Protein AF-0000000085012984 (afdb_homodimer)

Sequence (302 aa):
MSLLGQPAPDFTLPSTLGEPVTLSSYRGQQHVVLVFYPLDFSPVCSMQLPEYSGRQDDFAEAGAVVLGVNRDSVYTHKAWAAEYGIEVPLLADMNLNVARQYGVAIDERGISGRAVFLIDKGGVVRFEYVEAQTGDYTVRPELVLAKLAELMSLLGQPAPDFTLPSTLGEPVTLSSYRGQQHVVLVFYPLDFSPVCSMQLPEYSGRQDDFAEAGAVVLGVNRDSVYTHKAWAAEYGIEVPLLADMNLNVARQYGVAIDER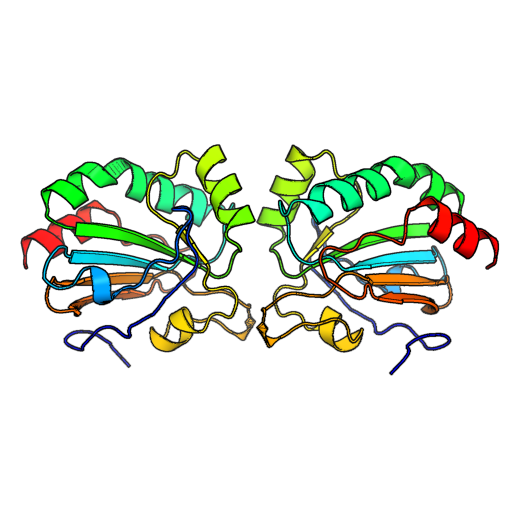GISGRAVFLIDKGGVVRFEYVEAQTGDYTVRPELVLAKLAEL

InterPro domains:
  IPR000866 Alkyl hydroperoxide reductase subunit C/ Thiol specific antioxidant [PF00578] (5-127)
  IPR013766 Thioredoxin domain [PS51352] (2-151)
  IPR024706 Peroxiredoxin, AhpC-type [PIRSF000239] (2-131)
  IPR036249 Thioredoxin-like superfamily [SSF52833] (2-150)
  IPR050924 Thiol-specific peroxidase BCP/PrxQ [PTHR42801] (4-133)

Solvent-accessible surface area (backbone atoms only — not comparable to full-atom values): 16053 Å² total; per-residue (Å²): 131,84,55,67,76,29,72,53,84,75,55,74,30,49,26,61,75,77,49,67,48,48,58,68,75,34,46,79,71,28,24,39,36,41,33,36,35,48,48,68,69,32,73,60,48,61,51,50,50,32,54,47,30,73,40,44,65,62,35,44,74,72,40,28,46,60,38,38,36,29,35,52,50,46,47,44,46,44,54,44,24,67,75,60,64,38,73,51,46,38,29,28,33,49,74,39,59,63,36,48,74,72,68,36,46,36,71,93,73,51,32,30,36,20,30,43,35,34,26,40,34,85,39,30,20,76,40,73,48,68,46,94,39,70,77,52,84,80,85,46,64,68,59,53,53,53,55,59,72,70,108,130,84,54,66,76,30,74,55,84,75,52,74,30,48,27,59,74,77,49,65,47,46,59,67,76,33,47,79,71,28,25,38,37,42,34,36,36,47,49,68,71,34,70,60,50,60,52,50,50,32,53,46,30,73,40,45,64,62,37,45,74,72,42,27,47,60,36,38,37,29,36,51,50,47,47,44,46,44,53,44,23,66,75,60,63,37,73,50,46,38,30,27,33,50,75,38,60,63,36,48,74,70,68,37,46,36,71,94,72,51,31,31,35,22,30,43,34,35,26,40,34,86,38,31,19,77,40,73,47,68,45,93,39,71,78,51,84,80,86,46,63,68,57,53,52,52,54,56,72,70,108

Nearest PDB structures (foldseek):
  5c04-assembly1_B  TM=9.466E-01  e=2.560E-15  Mycobacterium tuberculosis
  4xih-assembly1_B-2  TM=8.924E-01  e=3.723E-15  Mycobacterium tuberculosis CCDC5079
  3hjp-assembly2_D  TM=9.006E-01  e=4.490E-15  Saccharolobus solfataricus
  3drn-assembly2_B  TM=9.072E-01  e=1.226E-13  Saccharolobus solfataricus
  5epf-assembly1_A  TM=8.883E-01  e=1.017E-13  Mycobacterium tuberculosis H37Rv

Structure (mmCIF, N/CA/C/O backbone):
data_AF-0000000085012984-model_v1
#
loop_
_entity.id
_entity.type
_entity.pdbx_description
1 polymer 'Alkyl hydroperoxide reductase E'
#
loop_
_atom_site.group_PDB
_atom_site.id
_atom_site.type_symbol
_atom_site.label_atom_id
_atom_site.label_alt_id
_atom_site.label_comp_id
_atom_site.label_asym_id
_atom_site.label_entity_id
_atom_site.label_seq_id
_atom_site.pdbx_PDB_ins_code
_atom_site.Cartn_x
_atom_site.Cartn_y
_atom_site.Cartn_z
_atom_site.occupancy
_atom_site.B_iso_or_equiv
_atom_site.auth_seq_id
_atom_site.auth_comp_id
_atom_site.auth_asym_id
_atom_site.auth_atom_id
_atom_site.pdbx_PDB_model_num
ATOM 1 N N . MET A 1 1 ? 4.547 24.234 -8.445 1 81.31 1 MET A N 1
ATOM 2 C CA . MET A 1 1 ? 4.117 25.547 -7.973 1 81.31 1 MET A CA 1
ATOM 3 C C . MET A 1 1 ? 3.818 25.5 -6.477 1 81.31 1 MET A C 1
ATOM 5 O O . MET A 1 1 ? 3.316 24.5 -5.961 1 81.31 1 MET A O 1
ATOM 9 N N . SER A 1 2 ? 4.301 26.531 -5.789 1 95.62 2 SER A N 1
ATOM 10 C CA . SER A 1 2 ? 4.098 26.625 -4.348 1 95.62 2 SER A CA 1
ATOM 11 C C . SER A 1 2 ? 2.631 26.859 -4.004 1 95.62 2 SER A C 1
ATOM 13 O O . SER A 1 2 ? 1.933 27.578 -4.711 1 95.62 2 SER A O 1
ATOM 15 N N . LEU A 1 3 ? 2.168 26.25 -2.934 1 98.31 3 LEU A N 1
ATOM 16 C CA . LEU A 1 3 ? 0.802 26.406 -2.451 1 98.31 3 LEU A CA 1
ATOM 17 C C . LEU A 1 3 ? 0.74 27.469 -1.349 1 98.31 3 LEU A C 1
ATOM 19 O O . LEU A 1 3 ? -0.343 27.797 -0.857 1 98.31 3 LEU A O 1
ATOM 23 N N . LEU A 1 4 ? 1.854 27.984 -1.019 1 98.38 4 LEU A N 1
ATOM 24 C CA . LEU A 1 4 ? 1.891 28.969 0.063 1 98.38 4 LEU A CA 1
ATOM 25 C C . LEU A 1 4 ? 0.981 30.156 -0.244 1 98.38 4 LEU A C 1
ATOM 27 O O . LEU A 1 4 ? 1.048 30.719 -1.334 1 98.38 4 LEU A O 1
ATOM 31 N N . GLY A 1 5 ? 0.115 30.422 0.676 1 98.5 5 GLY A N 1
ATOM 32 C CA . GLY A 1 5 ? -0.784 31.562 0.534 1 98.5 5 GLY A CA 1
ATOM 33 C C . GLY A 1 5 ? -2.004 31.25 -0.314 1 98.5 5 GLY A C 1
ATOM 34 O O . GLY A 1 5 ? -2.877 32.094 -0.486 1 98.5 5 GLY A O 1
ATOM 35 N N . GLN A 1 6 ? -2.146 30.094 -0.769 1 98.69 6 GLN A N 1
ATOM 36 C CA . GLN A 1 6 ? -3.244 29.656 -1.626 1 98.69 6 GLN A CA 1
ATOM 37 C C . GLN A 1 6 ? -4.211 28.766 -0.868 1 98.69 6 GLN A C 1
ATOM 39 O O . GLN A 1 6 ? -3.85 28.172 0.153 1 98.69 6 GLN A O 1
ATOM 44 N N . PRO A 1 7 ? -5.5 28.766 -1.318 1 98.75 7 PRO A N 1
ATOM 45 C CA . PRO A 1 7 ? -6.383 27.734 -0.766 1 98.75 7 PRO A CA 1
ATOM 46 C C . PRO A 1 7 ? -5.836 26.328 -0.971 1 98.75 7 PRO A C 1
ATOM 48 O O . PRO A 1 7 ? -5.363 26 -2.061 1 98.75 7 PRO A O 1
ATOM 51 N N . ALA A 1 8 ? -5.828 25.562 0.079 1 98.88 8 ALA A N 1
ATOM 52 C CA . ALA A 1 8 ? -5.402 24.172 -0.032 1 98.88 8 ALA A CA 1
ATOM 53 C C . ALA A 1 8 ? -6.352 23.375 -0.924 1 98.88 8 ALA A C 1
ATOM 55 O O . ALA A 1 8 ? -7.574 23.484 -0.788 1 98.88 8 ALA A O 1
ATOM 56 N N . PRO A 1 9 ? -5.879 22.609 -1.846 1 98.88 9 PRO A N 1
ATOM 57 C CA . PRO A 1 9 ? -6.766 21.719 -2.59 1 98.88 9 PRO A CA 1
ATOM 58 C C . PRO A 1 9 ? -7.578 20.797 -1.679 1 98.88 9 PRO A C 1
ATOM 60 O O . PRO A 1 9 ? -7.016 20.141 -0.799 1 98.88 9 PRO A O 1
ATOM 63 N N . ASP A 1 10 ? -8.867 20.766 -1.895 1 98.94 10 ASP A N 1
ATOM 64 C CA . ASP A 1 10 ? -9.75 19.938 -1.062 1 98.94 10 ASP A CA 1
ATOM 65 C C . ASP A 1 10 ? -9.719 18.484 -1.502 1 98.94 10 ASP A C 1
ATOM 67 O O . ASP A 1 10 ? -9.328 18.172 -2.633 1 98.94 10 ASP A O 1
ATOM 71 N N . PHE A 1 11 ? -10.078 17.594 -0.551 1 98.94 11 PHE A N 1
ATOM 72 C CA . PHE A 1 11 ? -10.172 16.172 -0.85 1 98.94 11 PHE A CA 1
ATOM 73 C C . PHE A 1 11 ? -11.078 15.461 0.152 1 98.94 11 PHE A C 1
ATOM 75 O O . PHE A 1 11 ? -11.398 16.016 1.202 1 98.94 11 PHE A O 1
ATOM 82 N N . THR A 1 12 ? -11.57 14.297 -0.181 1 98.94 12 THR A N 1
ATOM 83 C CA . THR A 1 12 ? -12.195 13.305 0.688 1 98.94 12 THR A CA 1
ATOM 84 C C . THR A 1 12 ? -11.508 11.945 0.537 1 98.94 12 THR A C 1
ATOM 86 O O . THR A 1 12 ? -11.406 11.414 -0.572 1 98.94 12 THR A O 1
ATOM 89 N N . LEU A 1 13 ? -10.961 11.43 1.682 1 98.88 13 LEU A N 1
ATOM 90 C CA . LEU A 1 13 ? -10.219 10.172 1.643 1 98.88 13 LEU A CA 1
ATOM 91 C C . LEU A 1 13 ? -10.695 9.227 2.738 1 98.88 13 LEU A C 1
ATOM 93 O O . LEU A 1 13 ? -11.039 9.664 3.84 1 98.88 13 LEU A O 1
ATOM 97 N N . PRO A 1 14 ? -10.727 7.902 2.428 1 98.75 14 PRO A N 1
ATOM 98 C CA . PRO A 1 14 ? -10.875 6.953 3.535 1 98.75 14 PRO A CA 1
ATOM 99 C C . PRO A 1 14 ? -9.812 7.141 4.613 1 98.75 14 PRO A C 1
ATOM 101 O O . PRO A 1 14 ? -8.695 7.582 4.32 1 98.75 14 PRO A O 1
ATOM 104 N N . SER A 1 15 ? -10.188 6.805 5.848 1 98.81 15 SER A N 1
ATOM 105 C CA . SER A 1 15 ? -9.25 7.055 6.941 1 98.81 15 SER A CA 1
ATOM 106 C C . SER A 1 15 ? -9.359 5.977 8.016 1 98.81 15 SER A C 1
ATOM 108 O O . SER A 1 15 ? -10.281 5.152 7.984 1 98.81 15 SER A O 1
ATOM 110 N N . THR A 1 16 ? -8.414 6.008 8.914 1 98.75 16 THR A N 1
ATOM 111 C CA . THR A 1 16 ? -8.383 5.078 10.039 1 98.75 16 THR A CA 1
ATOM 112 C C . THR A 1 16 ? -9.469 5.422 11.055 1 98.75 16 THR A C 1
ATOM 114 O O . THR A 1 16 ? -9.672 4.688 12.023 1 98.75 16 THR A O 1
ATOM 117 N N . LEU A 1 17 ? -10.227 6.465 10.789 1 97.94 17 LEU A N 1
ATOM 118 C CA . LEU A 1 17 ? -11.312 6.848 11.695 1 97.94 17 LEU A CA 1
ATOM 119 C C . LEU A 1 17 ? -12.578 6.059 11.383 1 97.94 17 LEU A C 1
ATOM 121 O O . LEU A 1 17 ? -13.555 6.129 12.133 1 97.94 17 LEU A O 1
ATOM 125 N N . GLY A 1 18 ? -12.578 5.332 10.344 1 97.56 18 GLY A N 1
ATOM 126 C CA . GLY A 1 18 ? -13.758 4.578 9.961 1 97.56 18 GLY A CA 1
ATOM 127 C C . GLY A 1 18 ? -14.609 5.293 8.93 1 97.56 18 GLY A C 1
ATOM 128 O O . GLY A 1 18 ? -15.25 4.648 8.094 1 97.56 18 GLY A O 1
ATOM 129 N N . GLU A 1 19 ? -14.641 6.578 8.984 1 97.75 19 GLU A N 1
ATOM 130 C CA . GLU A 1 19 ? -15.312 7.414 7.992 1 97.75 19 GLU A CA 1
ATOM 131 C C . GLU A 1 19 ? -14.305 8.203 7.16 1 97.75 19 GLU A C 1
ATOM 133 O O . GLU A 1 19 ? -13.195 8.477 7.617 1 97.75 19 GLU A O 1
ATOM 138 N N . PRO A 1 20 ? -14.75 8.516 5.945 1 98.69 20 PRO A N 1
ATOM 139 C CA . PRO A 1 20 ? -13.859 9.367 5.152 1 98.69 20 PRO A CA 1
ATOM 140 C C . PRO A 1 20 ? -13.641 10.742 5.789 1 98.69 20 PRO A C 1
ATOM 142 O O . PRO A 1 20 ? -14.508 11.234 6.508 1 98.69 20 PRO A O 1
ATOM 145 N N . VAL A 1 21 ? -12.508 11.289 5.605 1 98.88 21 VAL A N 1
ATOM 146 C CA . VAL A 1 21 ? -12.156 12.625 6.07 1 98.88 21 VAL A CA 1
ATOM 147 C C . VAL A 1 21 ? -12.18 13.602 4.895 1 98.88 21 VAL A C 1
ATOM 149 O O . VAL A 1 21 ? -11.609 13.32 3.838 1 98.88 21 VAL A O 1
ATOM 152 N N . THR A 1 22 ? -12.891 14.625 5.023 1 98.94 22 THR A N 1
ATOM 153 C CA . THR A 1 22 ? -12.906 15.742 4.082 1 98.94 22 THR A CA 1
ATOM 154 C C . THR A 1 22 ? -12.125 16.922 4.641 1 98.94 22 THR A C 1
ATOM 156 O O . THR A 1 22 ? -12.422 17.406 5.738 1 98.94 22 THR A O 1
ATOM 159 N N . LEU A 1 23 ? -11.156 17.438 3.893 1 98.94 23 LEU A N 1
ATOM 160 C CA . LEU A 1 23 ? -10.297 18.516 4.383 1 98.94 23 LEU A CA 1
ATOM 161 C C . LEU A 1 23 ? -11.117 19.734 4.766 1 98.94 23 LEU A C 1
ATOM 163 O O . LEU A 1 23 ? -10.922 20.312 5.836 1 98.94 23 LEU A O 1
ATOM 167 N N . SER A 1 24 ? -12.039 20.141 3.969 1 98.75 24 SER A N 1
ATOM 168 C CA . SER A 1 24 ? -12.773 21.391 4.148 1 98.75 24 SER A CA 1
ATOM 169 C C . SER A 1 24 ? -13.68 21.312 5.375 1 98.75 24 SER A C 1
ATOM 171 O O . SER A 1 24 ? -14.195 22.344 5.828 1 98.75 24 SER A O 1
ATOM 173 N N . SER A 1 25 ? -13.922 20.141 5.883 1 98.69 25 SER A N 1
ATOM 174 C CA . SER A 1 25 ? -14.742 20 7.078 1 98.69 25 SER A CA 1
ATOM 175 C C . SER A 1 25 ? -14.07 20.641 8.289 1 98.69 25 SER A C 1
ATOM 177 O O . SER A 1 25 ? -14.719 20.875 9.312 1 98.69 25 SER A O 1
ATOM 179 N N . TYR A 1 26 ? -12.781 20.922 8.219 1 98.81 26 TYR A N 1
ATOM 180 C CA . TYR A 1 26 ? -12.047 21.5 9.336 1 98.81 26 TYR A CA 1
ATOM 181 C C . TYR A 1 26 ? -12.086 23.031 9.281 1 98.81 26 TYR A C 1
ATOM 183 O O . TYR A 1 26 ? -11.688 23.703 10.234 1 98.81 26 TYR A O 1
ATOM 191 N N . ARG A 1 27 ? -12.5 23.641 8.211 1 98.56 27 ARG A N 1
ATOM 192 C CA . ARG A 1 27 ? -12.547 25.094 8.078 1 98.56 27 ARG A CA 1
ATOM 193 C C . ARG A 1 27 ? -13.359 25.719 9.203 1 98.56 27 ARG A C 1
ATOM 195 O O . ARG A 1 27 ? -14.414 25.188 9.578 1 98.56 27 ARG A O 1
ATOM 202 N N . GLY A 1 28 ? -12.828 26.766 9.664 1 98.44 28 GLY A N 1
ATOM 203 C CA . GLY A 1 28 ? -13.5 27.469 10.742 1 98.44 28 GLY A CA 1
ATOM 204 C C . GLY A 1 28 ? -13.375 26.781 12.086 1 98.44 28 GLY A C 1
ATOM 205 O O . GLY A 1 28 ? -13.773 27.328 13.117 1 98.44 28 GLY A O 1
ATOM 206 N N . GLN A 1 29 ? -12.836 25.594 12.195 1 98.31 29 GLN A N 1
ATOM 207 C CA . GLN A 1 29 ? -12.797 24.797 13.422 1 98.31 29 GLN A CA 1
ATOM 208 C C . GLN A 1 29 ? -11.359 24.562 13.875 1 98.31 29 GLN A C 1
ATOM 210 O O . GLN A 1 29 ? -11 24.906 15.008 1 98.31 29 GLN A O 1
ATOM 215 N N . GLN A 1 30 ? -10.5 24.078 12.977 1 98.75 30 GLN A N 1
ATOM 216 C CA . GLN A 1 30 ? -9.141 23.703 13.336 1 98.75 30 GLN A CA 1
ATOM 217 C C . GLN A 1 30 ? -8.164 24 12.195 1 98.75 30 GLN A C 1
ATOM 219 O O . GLN A 1 30 ? -8.555 23.969 11.023 1 98.75 30 GLN A O 1
ATOM 224 N N . HIS A 1 31 ? -6.934 24.328 12.57 1 98.94 31 HIS A N 1
ATOM 225 C CA . HIS A 1 31 ? -5.832 24.203 11.617 1 98.94 31 HIS A CA 1
ATOM 226 C C . HIS A 1 31 ? -5.555 22.75 11.281 1 98.94 31 HIS A C 1
ATOM 228 O O . HIS A 1 31 ? -5.926 21.844 12.039 1 98.94 31 HIS A O 1
ATOM 234 N N . VAL A 1 32 ? -5 22.531 10.078 1 98.94 32 VAL A N 1
ATOM 235 C CA . VAL A 1 32 ? -4.652 21.172 9.68 1 98.94 32 VAL A CA 1
ATOM 236 C C . VAL A 1 32 ? -3.158 21.078 9.383 1 98.94 32 VAL A C 1
ATOM 238 O O . VAL A 1 32 ? -2.625 21.891 8.617 1 98.94 32 VAL A O 1
ATOM 241 N N . VAL A 1 33 ? -2.496 20.203 10.062 1 98.94 33 VAL A N 1
ATOM 242 C CA . VAL A 1 33 ? -1.154 19.781 9.688 1 98.94 33 VAL A CA 1
ATOM 243 C C . VAL A 1 33 ? -1.241 18.531 8.812 1 98.94 33 VAL A C 1
ATOM 245 O O . VAL A 1 33 ? -1.558 17.438 9.305 1 98.94 33 VAL A O 1
ATOM 248 N N . LEU A 1 34 ? -0.999 18.688 7.562 1 98.94 34 LEU A N 1
ATOM 249 C CA . LEU A 1 34 ? -1.08 17.609 6.582 1 98.94 34 LEU A CA 1
ATOM 250 C C . LEU A 1 34 ? 0.302 17.047 6.285 1 98.94 34 LEU A C 1
ATOM 252 O O . LEU A 1 34 ? 1.164 17.75 5.746 1 98.94 34 LEU A O 1
ATOM 256 N N . VAL A 1 35 ? 0.484 15.828 6.641 1 98.94 35 VAL A N 1
ATOM 257 C CA . VAL A 1 35 ? 1.792 15.188 6.539 1 98.94 35 VAL A CA 1
ATOM 258 C C . VAL A 1 35 ? 1.757 14.109 5.457 1 98.94 35 VAL A C 1
ATOM 260 O O . VAL A 1 35 ? 1.149 13.055 5.648 1 98.94 35 VAL A O 1
ATOM 263 N N . PHE A 1 36 ? 2.357 14.398 4.324 1 98.94 36 PHE A N 1
ATOM 264 C CA . PHE A 1 36 ? 2.588 13.375 3.311 1 98.94 36 PHE A CA 1
ATOM 265 C C . PHE A 1 36 ? 3.836 12.562 3.637 1 98.94 36 PHE A C 1
ATOM 267 O O . PHE A 1 36 ? 4.863 13.117 4.027 1 98.94 36 PHE A O 1
ATOM 274 N N . TYR A 1 37 ? 3.754 11.234 3.531 1 98.94 37 TYR A N 1
ATOM 275 C CA . TYR A 1 37 ? 4.875 10.32 3.736 1 98.94 37 TYR A CA 1
ATOM 276 C C . TYR A 1 37 ? 4.797 9.133 2.783 1 98.94 37 TYR A C 1
ATOM 278 O O . TYR A 1 37 ? 3.727 8.836 2.246 1 98.94 37 TYR A O 1
ATOM 286 N N . PRO A 1 38 ? 5.895 8.5 2.521 1 98.81 38 PRO A N 1
ATOM 287 C CA . PRO A 1 38 ? 5.926 7.602 1.364 1 98.81 38 PRO A CA 1
ATOM 288 C C . PRO A 1 38 ? 5.121 6.32 1.587 1 98.81 38 PRO A C 1
ATOM 290 O O . PRO A 1 38 ? 4.281 5.961 0.755 1 98.81 38 PRO A O 1
ATOM 293 N N . LEU A 1 39 ? 5.445 5.609 2.756 1 98.88 39 LEU A N 1
ATOM 294 C CA . LEU A 1 39 ? 4.898 4.262 2.887 1 98.88 39 LEU A CA 1
ATOM 295 C C . LEU A 1 39 ? 4.723 3.887 4.355 1 98.88 39 LEU A C 1
ATOM 297 O O . LEU A 1 39 ? 5.562 4.223 5.191 1 98.88 39 LEU A O 1
ATOM 301 N N . ASP A 1 40 ? 3.646 3.09 4.586 1 98.88 40 ASP A N 1
ATOM 302 C CA . ASP A 1 40 ? 3.547 2.424 5.883 1 98.88 40 ASP A CA 1
ATOM 303 C C . ASP A 1 40 ? 4.684 1.424 6.074 1 98.88 40 ASP A C 1
ATOM 305 O O . ASP A 1 40 ? 5.164 0.826 5.109 1 98.88 40 ASP A O 1
ATOM 309 N N . PHE A 1 41 ? 5.203 1.305 7.418 1 98.81 41 PHE A N 1
ATOM 310 C CA . PHE A 1 41 ? 6.16 0.303 7.875 1 98.81 41 PHE A CA 1
ATOM 311 C C . PHE A 1 41 ? 7.566 0.632 7.391 1 98.81 41 PHE A C 1
ATOM 313 O O . PHE A 1 41 ? 8.531 -0.018 7.789 1 98.81 41 PHE A O 1
ATOM 320 N N . SER A 1 42 ? 7.766 1.647 6.449 1 98.31 42 SER A N 1
ATOM 321 C CA . SER A 1 42 ? 9.117 2.018 6.047 1 98.31 42 SER A CA 1
ATOM 322 C C . SER A 1 42 ? 9.883 2.656 7.203 1 98.31 42 SER A C 1
ATOM 324 O O . SER A 1 42 ? 9.281 3.258 8.094 1 98.31 42 SER A O 1
ATOM 326 N N . PRO A 1 43 ? 11.148 2.586 7.215 1 97.69 43 PRO A N 1
ATOM 327 C CA . PRO A 1 43 ? 11.93 2.945 8.398 1 97.69 43 PRO A CA 1
ATOM 328 C C . PRO A 1 43 ? 11.727 4.398 8.82 1 97.69 43 PRO A C 1
ATOM 330 O O . PRO A 1 43 ? 11.359 4.664 9.969 1 97.69 43 PRO A O 1
ATOM 333 N N . VAL A 1 44 ? 11.883 5.398 7.977 1 98.44 44 VAL A N 1
ATOM 334 C CA . VAL A 1 44 ? 11.805 6.809 8.336 1 98.44 44 VAL A CA 1
ATOM 335 C C . VAL A 1 44 ? 10.367 7.168 8.703 1 98.44 44 VAL A C 1
ATOM 337 O O . VAL A 1 44 ? 10.133 7.934 9.648 1 98.44 44 VAL A O 1
ATOM 340 N N . CYS A 1 45 ? 9.422 6.574 8 1 98.81 45 CYS A N 1
ATOM 341 C CA . CYS A 1 45 ? 8.016 6.824 8.305 1 98.81 45 CYS A CA 1
ATOM 342 C C . CYS A 1 45 ? 7.66 6.312 9.695 1 98.81 45 CYS A C 1
ATOM 344 O O . CYS A 1 45 ? 6.832 6.906 10.391 1 98.81 45 CYS A O 1
ATOM 346 N N . SER A 1 46 ? 8.289 5.242 10.07 1 98.5 46 SER A N 1
ATOM 347 C CA . SER A 1 46 ? 8.016 4.605 11.359 1 98.5 46 SER A CA 1
ATOM 348 C C . SER A 1 46 ? 8.695 5.352 12.5 1 98.5 46 SER A C 1
ATOM 350 O O . SER A 1 46 ? 8.43 5.074 13.672 1 98.5 46 SER A O 1
ATOM 352 N N . MET A 1 47 ? 9.523 6.273 12.203 1 98.19 47 MET A N 1
ATOM 353 C CA . MET A 1 47 ? 10.039 7.234 13.172 1 98.19 47 MET A CA 1
ATOM 354 C C . MET A 1 47 ? 9.188 8.5 13.195 1 98.19 47 MET A C 1
ATOM 356 O O . MET A 1 47 ? 8.773 8.953 14.258 1 98.19 47 MET A O 1
ATOM 360 N N . GLN A 1 48 ? 8.852 9.023 12.102 1 98.62 48 GLN A N 1
ATOM 361 C CA . GLN A 1 48 ? 8.211 10.32 11.922 1 98.62 48 GLN A CA 1
ATOM 362 C C . GLN A 1 48 ? 6.793 10.32 12.5 1 98.62 48 GLN A C 1
ATOM 364 O O . GLN A 1 48 ? 6.457 11.164 13.336 1 98.62 48 GLN A O 1
ATOM 369 N N . LEU A 1 49 ? 5.926 9.398 12.078 1 98.81 49 LEU A N 1
ATOM 370 C CA . LEU A 1 49 ? 4.504 9.523 12.383 1 98.81 49 LEU A CA 1
ATOM 371 C C . LEU A 1 49 ? 4.234 9.242 13.852 1 98.81 49 LEU A C 1
ATOM 373 O O . LEU A 1 49 ? 3.391 9.898 14.469 1 98.81 49 LEU A O 1
ATOM 377 N N . PRO A 1 50 ? 4.996 8.273 14.453 1 98.81 50 PRO A N 1
ATOM 378 C CA . PRO A 1 50 ? 4.855 8.148 15.906 1 98.81 50 PRO A CA 1
ATOM 379 C C . PRO A 1 50 ? 5.254 9.43 16.641 1 98.81 50 PRO A C 1
ATOM 381 O O . PRO A 1 50 ? 4.641 9.773 17.656 1 98.81 50 PRO A O 1
ATOM 384 N N . GLU A 1 51 ? 6.242 10.07 16.172 1 98.75 51 GLU A N 1
ATOM 385 C CA . GLU A 1 51 ? 6.645 11.312 16.812 1 98.75 51 GLU A CA 1
ATOM 386 C C . GLU A 1 51 ? 5.547 12.367 16.703 1 98.75 51 GLU A C 1
ATOM 388 O O . GLU A 1 51 ? 5.211 13.023 17.688 1 98.75 51 GLU A O 1
ATOM 393 N N . TYR A 1 52 ? 4.992 12.562 15.508 1 98.88 52 TYR A N 1
ATOM 394 C CA . TYR A 1 52 ? 3.865 13.477 15.328 1 98.88 52 TYR A CA 1
ATOM 395 C C . TYR A 1 52 ? 2.686 13.055 16.203 1 98.88 52 TYR A C 1
ATOM 397 O O . TYR A 1 52 ? 2.051 13.898 16.844 1 98.88 52 TYR A O 1
ATOM 405 N N . SER A 1 53 ? 2.369 11.82 16.234 1 98.81 53 SER A N 1
ATOM 406 C CA . SER A 1 53 ? 1.282 11.273 17.031 1 98.81 53 SER A CA 1
ATOM 407 C C . SER A 1 53 ? 1.5 11.547 18.516 1 98.81 53 SER A C 1
ATOM 409 O O . SER A 1 53 ? 0.556 11.875 19.234 1 98.81 53 SER A O 1
ATOM 411 N N . GLY A 1 54 ? 2.717 11.375 18.906 1 98.56 54 GLY A N 1
ATOM 412 C CA . GLY A 1 54 ? 3.057 11.594 20.312 1 98.56 54 GLY A CA 1
ATOM 413 C C . GLY A 1 54 ? 2.844 13.031 20.75 1 98.56 54 GLY A C 1
ATOM 414 O O . GLY A 1 54 ? 2.799 13.32 21.953 1 98.56 54 GLY A O 1
ATOM 415 N N . ARG A 1 55 ? 2.732 13.945 19.812 1 98.5 55 ARG A N 1
ATOM 416 C CA . ARG A 1 55 ? 2.543 15.359 20.109 1 98.5 55 ARG A CA 1
ATOM 417 C C . ARG A 1 55 ? 1.133 15.812 19.75 1 98.5 55 ARG A C 1
ATOM 419 O O . ARG A 1 55 ? 0.858 17.016 19.656 1 98.5 55 ARG A O 1
ATOM 426 N N . GLN A 1 56 ? 0.252 14.875 19.5 1 98 56 GLN A N 1
ATOM 427 C CA . GLN A 1 56 ? -1.081 15.211 19.016 1 98 56 GLN A CA 1
ATOM 428 C C . GLN A 1 56 ? -1.808 16.125 19.984 1 98 56 GLN A C 1
ATOM 430 O O . GLN A 1 56 ? -2.582 17 19.578 1 98 56 GLN A O 1
ATOM 435 N N . ASP A 1 57 ? -1.558 15.992 21.328 1 98.38 57 ASP A N 1
ATOM 436 C CA . ASP A 1 57 ? -2.182 16.859 22.328 1 98.38 57 ASP A CA 1
ATOM 437 C C . ASP A 1 57 ? -1.673 18.297 22.203 1 98.38 57 ASP A C 1
ATOM 439 O O . ASP A 1 57 ? -2.443 19.25 22.359 1 98.38 57 ASP A O 1
ATOM 443 N N . ASP A 1 58 ? -0.391 18.453 21.984 1 98.81 58 ASP A N 1
ATOM 444 C CA . ASP A 1 58 ? 0.171 19.781 21.75 1 98.81 58 ASP A CA 1
ATOM 445 C C . ASP A 1 58 ? -0.468 20.453 20.531 1 98.81 58 ASP A C 1
ATOM 447 O O . ASP A 1 58 ? -0.785 21.641 20.562 1 98.81 58 ASP A O 1
ATOM 451 N N . PHE A 1 59 ? -0.697 19.734 19.484 1 98.88 59 PHE A N 1
ATOM 452 C CA . PHE A 1 59 ? -1.332 20.25 18.281 1 98.88 59 PHE A CA 1
ATOM 453 C C . PHE A 1 59 ? -2.783 20.625 18.562 1 98.88 59 PHE A C 1
ATOM 455 O O . PHE A 1 59 ? -3.248 21.688 18.125 1 98.88 59 PHE A O 1
ATOM 462 N N . ALA A 1 60 ? -3.434 19.766 19.281 1 98.62 60 ALA A N 1
ATOM 463 C CA . ALA A 1 60 ? -4.828 20.031 19.625 1 98.62 60 ALA A CA 1
ATOM 464 C C . ALA A 1 60 ? -4.953 21.312 20.453 1 98.62 60 ALA A C 1
ATOM 466 O O . ALA A 1 60 ? -5.844 22.125 20.219 1 98.62 60 ALA A O 1
ATOM 467 N N . GLU A 1 61 ? -4.055 21.422 21.406 1 98.38 61 GLU A N 1
ATOM 468 C CA . GLU A 1 61 ? -4.043 22.609 22.25 1 98.38 61 GLU A CA 1
ATOM 469 C C . GLU A 1 61 ? -3.789 23.875 21.438 1 98.38 61 GLU A C 1
ATOM 471 O O . GLU A 1 61 ? -4.32 24.938 21.75 1 98.38 61 GLU A O 1
ATOM 476 N N . ALA A 1 62 ? -3.055 23.703 20.375 1 98.5 62 ALA A N 1
ATOM 477 C CA . ALA A 1 62 ? -2.738 24.828 19.5 1 98.5 62 ALA A CA 1
ATOM 478 C C . ALA A 1 62 ? -3.834 25.031 18.453 1 98.5 62 ALA A C 1
ATOM 480 O O . ALA A 1 62 ? -3.701 25.859 17.547 1 98.5 62 ALA A O 1
ATOM 481 N N . GLY A 1 63 ? -4.922 24.219 18.516 1 98.62 63 GLY A N 1
ATOM 482 C CA . GLY A 1 63 ? -6.059 24.375 17.625 1 98.62 63 GLY A CA 1
ATOM 483 C C . GLY A 1 63 ? -5.875 23.672 16.297 1 98.62 63 GLY A C 1
ATOM 484 O O . GLY A 1 63 ? -6.434 24.109 15.281 1 98.62 63 GLY A O 1
ATOM 485 N N . ALA A 1 64 ? -5.035 22.625 16.266 1 98.94 64 ALA A N 1
ATOM 486 C CA . ALA A 1 64 ? -4.723 21.969 15.008 1 98.94 64 ALA A CA 1
ATOM 487 C C . ALA A 1 64 ? -4.938 20.453 15.109 1 98.94 64 ALA A C 1
ATOM 489 O O . ALA A 1 64 ? -4.812 19.875 16.188 1 98.94 64 ALA A O 1
ATOM 490 N N . VAL A 1 65 ? -5.273 19.828 14.023 1 98.88 65 VAL A N 1
ATOM 491 C CA . VAL A 1 65 ? -5.246 18.375 13.875 1 98.88 65 VAL A CA 1
ATOM 492 C C . VAL A 1 65 ? -4.102 17.969 12.953 1 98.88 65 VAL A C 1
ATOM 494 O O . VAL A 1 65 ? -3.717 18.734 12.062 1 98.88 65 VAL A O 1
ATOM 497 N N . VAL A 1 66 ? -3.51 16.828 13.203 1 98.94 66 VAL A N 1
ATOM 498 C CA . VAL A 1 66 ? -2.506 16.234 12.32 1 98.94 66 VAL A CA 1
ATOM 499 C C . VAL A 1 66 ? -3.135 15.109 11.5 1 98.94 66 VAL A C 1
ATOM 501 O O . VAL A 1 66 ? -3.818 14.242 12.055 1 98.94 66 VAL A O 1
ATOM 504 N N . LEU A 1 67 ? -2.982 15.148 10.203 1 98.94 67 LEU A N 1
ATOM 505 C CA . LEU A 1 67 ? -3.42 14.102 9.289 1 98.94 67 LEU A CA 1
ATOM 506 C C . LEU A 1 67 ? -2.242 13.539 8.5 1 98.94 67 LEU A C 1
ATOM 508 O O . LEU A 1 67 ? -1.505 14.289 7.855 1 98.94 67 LEU A O 1
ATOM 512 N N . GLY A 1 68 ? -2.018 12.258 8.594 1 98.94 68 GLY A N 1
ATOM 513 C CA . GLY A 1 68 ? -1.076 11.594 7.711 1 98.94 68 GLY A CA 1
ATOM 514 C C . GLY A 1 68 ? -1.712 11.102 6.426 1 98.94 68 GLY A C 1
ATOM 515 O O . GLY A 1 68 ? -2.842 10.602 6.434 1 98.94 68 GLY A O 1
ATOM 516 N N . VAL A 1 69 ? -1.005 11.227 5.312 1 98.94 69 VAL A N 1
ATOM 517 C CA . VAL A 1 69 ? -1.54 10.82 4.016 1 98.94 69 VAL A CA 1
ATOM 518 C C . VAL A 1 69 ? -0.476 10.047 3.234 1 98.94 69 VAL A C 1
ATOM 520 O O . VAL A 1 69 ? 0.657 10.516 3.092 1 98.94 69 VAL A O 1
ATOM 523 N N . ASN A 1 70 ? -0.786 8.914 2.816 1 98.88 70 ASN A N 1
ATOM 524 C CA . ASN A 1 70 ? -0.027 8.266 1.753 1 98.88 70 ASN A CA 1
ATOM 525 C C . ASN A 1 70 ? -0.903 7.324 0.934 1 98.88 70 ASN A C 1
ATOM 527 O O . ASN A 1 70 ? -2.129 7.344 1.056 1 98.88 70 ASN A O 1
ATOM 531 N N . ARG A 1 71 ? -0.293 6.562 0.091 1 98.62 71 ARG A N 1
ATOM 532 C CA . ARG A 1 71 ? -1.02 5.805 -0.922 1 98.62 71 ARG A CA 1
ATOM 533 C C . ARG A 1 71 ? -1.443 4.441 -0.386 1 98.62 71 ARG A C 1
ATOM 535 O O . ARG A 1 71 ? -2.125 3.682 -1.077 1 98.62 71 ARG A O 1
ATOM 542 N N . ASP A 1 72 ? -1.022 4.031 0.825 1 98.81 72 ASP A N 1
ATOM 543 C CA . ASP A 1 72 ? -1.379 2.711 1.34 1 98.81 72 ASP A CA 1
ATOM 544 C C . ASP A 1 72 ? -2.854 2.656 1.735 1 98.81 72 ASP A C 1
ATOM 546 O O . ASP A 1 72 ? -3.5 3.693 1.889 1 98.81 72 ASP A O 1
ATOM 550 N N . SER A 1 73 ? -3.43 1.442 1.837 1 98.75 73 SER A N 1
ATOM 551 C CA . SER A 1 73 ? -4.848 1.232 2.111 1 98.75 73 SER A CA 1
ATOM 552 C C . SER A 1 73 ? -5.176 1.505 3.576 1 98.75 73 SER A C 1
ATOM 554 O O . SER A 1 73 ? -4.277 1.535 4.422 1 98.75 73 SER A O 1
ATOM 556 N N . VAL A 1 74 ? -6.445 1.653 3.879 1 98.75 74 VAL A N 1
ATOM 557 C CA . VAL A 1 74 ? -6.883 1.821 5.262 1 98.75 74 VAL A CA 1
ATOM 558 C C . VAL A 1 74 ? -6.539 0.571 6.066 1 98.75 74 VAL A C 1
ATOM 560 O O . VAL A 1 74 ? -6.238 0.658 7.262 1 98.75 74 VAL A O 1
ATOM 563 N N . TYR A 1 75 ? -6.535 -0.63 5.426 1 98.81 75 TYR A N 1
ATOM 564 C CA . TYR A 1 75 ? -6.16 -1.863 6.109 1 98.81 75 TYR A CA 1
ATOM 565 C C . TYR A 1 75 ? -4.719 -1.802 6.598 1 98.81 75 TYR A C 1
ATOM 567 O O . TYR A 1 75 ? -4.434 -2.129 7.75 1 98.81 75 TYR A O 1
ATOM 575 N N . THR A 1 76 ? -3.859 -1.385 5.727 1 98.88 76 THR A N 1
ATOM 576 C CA . THR A 1 76 ? -2.451 -1.242 6.078 1 98.88 76 THR A CA 1
ATOM 577 C C . THR A 1 76 ? -2.264 -0.145 7.121 1 98.88 76 THR A C 1
ATOM 579 O O . THR A 1 76 ? -1.52 -0.321 8.086 1 98.88 76 THR A O 1
ATOM 582 N N . HIS A 1 77 ? -2.947 0.961 6.875 1 98.94 77 HIS A N 1
ATOM 583 C CA . HIS A 1 77 ? -2.887 2.059 7.836 1 98.94 77 HIS A CA 1
ATOM 584 C C . HIS A 1 77 ? -3.25 1.582 9.242 1 98.94 77 HIS A C 1
ATOM 586 O O . HIS A 1 77 ? -2.543 1.886 10.203 1 98.94 77 HIS A O 1
ATOM 592 N N . LYS A 1 78 ? -4.316 0.865 9.367 1 98.81 78 LYS A N 1
ATOM 593 C CA . LYS A 1 78 ? -4.789 0.407 10.672 1 98.81 78 LYS A CA 1
ATOM 594 C C . LYS A 1 78 ? -3.791 -0.551 11.312 1 98.81 78 LYS A C 1
ATOM 596 O O . LYS A 1 78 ? -3.496 -0.44 12.508 1 98.81 78 LYS A O 1
ATOM 601 N N . ALA A 1 79 ? -3.287 -1.459 10.539 1 98.81 79 ALA A N 1
ATOM 602 C CA . ALA A 1 79 ? -2.303 -2.408 11.055 1 98.81 79 ALA A CA 1
ATOM 603 C C . ALA A 1 79 ? -1.041 -1.688 11.531 1 98.81 79 ALA A C 1
ATOM 605 O O . ALA A 1 79 ? -0.512 -1.986 12.602 1 98.81 79 ALA A O 1
ATOM 606 N N . TRP A 1 80 ? -0.559 -0.766 10.711 1 98.88 80 TRP A N 1
ATOM 607 C CA . TRP A 1 80 ? 0.639 0.005 11.031 1 98.88 80 TRP A CA 1
ATOM 608 C C . TRP A 1 80 ? 0.426 0.854 12.273 1 98.88 80 TRP A C 1
ATOM 610 O O . TRP A 1 80 ? 1.271 0.869 13.18 1 98.88 80 TRP A O 1
ATOM 620 N N . ALA A 1 81 ? -0.7 1.517 12.312 1 98.81 81 ALA A N 1
ATOM 621 C CA . ALA A 1 81 ? -1.044 2.367 13.453 1 98.81 81 ALA A CA 1
ATOM 622 C C . ALA A 1 81 ? -1.081 1.561 14.75 1 98.81 81 ALA A C 1
ATOM 624 O O . ALA A 1 81 ? -0.575 2.008 15.781 1 98.81 81 ALA A O 1
ATOM 625 N N . ALA A 1 82 ? -1.664 0.424 14.68 1 98.31 82 ALA A N 1
ATOM 626 C CA . ALA A 1 82 ? -1.76 -0.446 15.844 1 98.31 82 ALA A CA 1
ATOM 627 C C . ALA A 1 82 ? -0.376 -0.888 16.312 1 98.31 82 ALA A C 1
ATOM 629 O O . ALA A 1 82 ? -0.091 -0.888 17.516 1 98.31 82 ALA A O 1
ATOM 630 N N . GLU A 1 83 ? 0.453 -1.207 15.414 1 98.12 83 GLU A N 1
ATOM 631 C CA . GLU A 1 83 ? 1.771 -1.743 15.742 1 98.12 83 GLU A CA 1
ATOM 632 C C . GLU A 1 83 ? 2.686 -0.657 16.297 1 98.12 83 GLU A C 1
ATOM 634 O O . GLU A 1 83 ? 3.496 -0.918 17.188 1 98.12 83 GLU A O 1
ATOM 639 N N . TYR A 1 84 ? 2.584 0.565 15.805 1 98.12 84 TYR A N 1
ATOM 640 C CA . TYR A 1 84 ? 3.551 1.607 16.125 1 98.12 84 TYR A CA 1
ATOM 641 C C . TYR A 1 84 ? 2.938 2.654 17.047 1 98.12 84 TYR A C 1
ATOM 643 O O . TYR A 1 84 ? 3.568 3.672 17.344 1 98.12 84 TYR A O 1
ATOM 651 N N . GLY A 1 85 ? 1.738 2.449 17.469 1 97.56 85 GLY A N 1
ATOM 652 C CA . GLY A 1 85 ? 1.085 3.359 18.391 1 97.56 85 GLY A CA 1
ATOM 653 C C . GLY A 1 85 ? 0.775 4.711 17.781 1 97.56 85 GLY A C 1
ATOM 654 O O . GLY A 1 85 ? 1.025 5.75 18.406 1 97.56 85 GLY A O 1
ATOM 655 N N . ILE A 1 86 ? 0.346 4.746 16.547 1 98.75 86 ILE A N 1
ATOM 656 C CA . ILE A 1 86 ? 0.002 5.977 15.844 1 98.75 86 ILE A CA 1
ATOM 657 C C . ILE A 1 86 ? -1.472 6.305 16.062 1 98.75 86 ILE A C 1
ATOM 659 O O . ILE A 1 86 ? -2.354 5.535 15.68 1 98.75 86 ILE A O 1
ATOM 663 N N . GLU A 1 87 ? -1.703 7.48 16.609 1 98.44 87 GLU A N 1
ATOM 664 C CA . GLU A 1 87 ? -3.068 7.828 17 1 98.44 87 GLU A CA 1
ATOM 665 C C . GLU A 1 87 ? -3.658 8.875 16.062 1 98.44 87 GLU A C 1
ATOM 667 O O . GLU A 1 87 ? -4.875 9.062 16.016 1 98.44 87 GLU A O 1
ATOM 672 N N . VAL A 1 88 ? -2.822 9.57 15.312 1 98.75 88 VAL A N 1
ATOM 673 C CA . VAL A 1 88 ? -3.336 10.547 14.359 1 98.75 88 VAL A CA 1
ATOM 674 C C . VAL A 1 88 ? -4.008 9.828 13.188 1 98.75 88 VAL A C 1
ATOM 676 O O . VAL A 1 88 ? -3.594 8.734 12.812 1 98.75 88 VAL A O 1
ATOM 679 N N . PRO A 1 89 ? -5.102 10.414 12.609 1 98.88 89 PRO A N 1
ATOM 680 C CA . PRO A 1 89 ? -5.734 9.781 11.445 1 98.88 89 PRO A CA 1
ATOM 681 C C . PRO A 1 89 ? -4.777 9.625 10.266 1 98.88 89 PRO A C 1
ATOM 683 O O . PRO A 1 89 ? -4.008 10.547 9.969 1 98.88 89 PRO A O 1
ATOM 686 N N . LEU A 1 90 ? -4.801 8.469 9.727 1 98.94 90 LEU A N 1
ATOM 687 C CA . LEU A 1 90 ? -4.098 8.18 8.477 1 98.94 90 LEU A CA 1
ATOM 688 C C . LEU A 1 90 ? -5.078 8.039 7.32 1 98.94 90 LEU A C 1
ATOM 690 O O . LEU A 1 90 ? -6.074 7.32 7.43 1 98.94 90 LEU A O 1
ATOM 694 N N . LEU A 1 91 ? -4.812 8.758 6.25 1 98.94 91 LEU A N 1
ATOM 695 C CA . LEU A 1 91 ? -5.703 8.828 5.094 1 98.94 91 LEU A CA 1
ATOM 696 C C . LEU A 1 91 ? -5.121 8.078 3.906 1 98.94 91 LEU A C 1
ATOM 698 O O . LEU A 1 91 ? -3.922 8.172 3.631 1 98.94 91 LEU A O 1
ATOM 702 N N . ALA A 1 92 ? -5.992 7.375 3.244 1 98.88 92 ALA A N 1
ATOM 703 C CA . ALA A 1 92 ? -5.578 6.516 2.137 1 98.88 92 ALA A CA 1
ATOM 704 C C . ALA A 1 92 ? -5.77 7.219 0.796 1 98.88 92 ALA A C 1
ATOM 706 O O . ALA A 1 92 ? -6.891 7.297 0.285 1 98.88 92 ALA A O 1
ATOM 707 N N . ASP A 1 93 ? -4.703 7.699 0.224 1 98.75 93 ASP A N 1
ATOM 708 C CA . ASP A 1 93 ? -4.676 8.281 -1.114 1 98.75 93 ASP A CA 1
ATOM 709 C C . ASP A 1 93 ? -4.18 7.266 -2.143 1 98.75 93 ASP A C 1
ATOM 711 O O . ASP A 1 93 ? -3.164 7.492 -2.805 1 98.75 93 ASP A O 1
ATOM 715 N N . MET A 1 94 ? -4.922 6.266 -2.355 1 98.19 94 MET A N 1
ATOM 716 C CA . MET A 1 94 ? -4.453 5.035 -2.984 1 98.19 94 MET A CA 1
ATOM 717 C C . MET A 1 94 ? -4.027 5.289 -4.426 1 98.19 94 MET A C 1
ATOM 719 O O . MET A 1 94 ? -3.162 4.59 -4.957 1 98.19 94 MET A O 1
ATOM 723 N N . ASN A 1 95 ? -4.59 6.301 -5.09 1 97.19 95 ASN A N 1
ATOM 724 C CA . ASN A 1 95 ? -4.25 6.574 -6.48 1 97.19 95 ASN A CA 1
ATOM 725 C C . ASN A 1 95 ? -3.328 7.781 -6.605 1 97.19 95 ASN A C 1
ATOM 727 O O . ASN A 1 95 ? -3.074 8.258 -7.715 1 97.19 95 ASN A O 1
ATOM 731 N N . LEU A 1 96 ? -2.922 8.398 -5.516 1 98.25 96 LEU A N 1
ATOM 732 C CA . LEU A 1 96 ? -1.977 9.508 -5.438 1 98.25 96 LEU A CA 1
ATOM 733 C C . LEU A 1 96 ? -2.59 10.781 -6.004 1 98.25 96 LEU A C 1
ATOM 735 O O . LEU A 1 96 ? -1.87 11.719 -6.352 1 98.25 96 LEU A O 1
ATOM 739 N N . ASN A 1 97 ? -3.941 10.797 -6.109 1 98.31 97 ASN A N 1
ATOM 740 C CA . ASN A 1 97 ? -4.594 11.984 -6.652 1 98.31 97 ASN A CA 1
ATOM 741 C C . ASN A 1 97 ? -4.355 13.203 -5.77 1 98.31 97 ASN A C 1
ATOM 743 O O . ASN A 1 97 ? -4.043 14.289 -6.27 1 98.31 97 ASN A O 1
ATOM 747 N N . VAL A 1 98 ? -4.492 13.078 -4.477 1 98.88 98 VAL A N 1
ATOM 748 C CA . VAL A 1 98 ? -4.285 14.195 -3.561 1 98.88 98 VAL A CA 1
ATOM 749 C C . VAL A 1 98 ? -2.814 14.602 -3.566 1 98.88 98 VAL A C 1
ATOM 751 O O . VAL A 1 98 ? -2.494 15.789 -3.635 1 98.88 98 VAL A O 1
ATOM 754 N N . ALA A 1 99 ? -1.926 13.594 -3.502 1 98.88 99 ALA A N 1
ATOM 755 C CA . ALA A 1 99 ? -0.496 13.883 -3.572 1 98.88 99 ALA A CA 1
ATOM 756 C C . ALA A 1 99 ? -0.165 14.703 -4.816 1 98.88 99 ALA A C 1
ATOM 758 O O . ALA A 1 99 ? 0.668 15.609 -4.762 1 98.88 99 ALA A O 1
ATOM 759 N N . ARG A 1 100 ? -0.804 14.422 -5.965 1 98.69 100 ARG A N 1
ATOM 760 C CA . ARG A 1 100 ? -0.582 15.164 -7.203 1 98.69 100 ARG A CA 1
ATOM 761 C C . ARG A 1 100 ? -1.085 16.594 -7.082 1 98.69 100 ARG A C 1
ATOM 763 O O . ARG A 1 100 ? -0.417 17.531 -7.523 1 98.69 100 ARG A O 1
ATOM 770 N N . GLN A 1 101 ? -2.201 16.75 -6.477 1 98.81 101 GLN A N 1
ATOM 771 C CA . GLN A 1 101 ? -2.773 18.078 -6.293 1 98.81 101 GLN A CA 1
ATOM 772 C C . GLN A 1 101 ? -1.873 18.953 -5.418 1 98.81 101 GLN A C 1
ATOM 774 O O . GLN A 1 101 ? -1.803 20.156 -5.609 1 98.81 101 GLN A O 1
ATOM 779 N N . TYR A 1 102 ? -1.162 18.297 -4.488 1 98.88 102 TYR A N 1
ATOM 780 C CA . TYR A 1 102 ? -0.284 19.031 -3.578 1 98.88 102 TYR A CA 1
ATOM 781 C C . TYR A 1 102 ? 1.141 19.078 -4.117 1 98.88 102 TYR A C 1
ATOM 783 O O . TYR A 1 102 ? 2.043 19.594 -3.457 1 98.88 102 TYR A O 1
ATOM 791 N N . GLY A 1 103 ? 1.354 18.469 -5.258 1 98.56 103 GLY A N 1
ATOM 792 C CA . GLY A 1 103 ? 2.621 18.594 -5.961 1 98.56 103 GLY A CA 1
ATOM 793 C C . GLY A 1 103 ? 3.709 17.703 -5.379 1 98.56 103 GLY A C 1
ATOM 794 O O . GLY A 1 103 ? 4.898 17.984 -5.547 1 98.56 103 GLY A O 1
ATOM 795 N N . VAL A 1 104 ?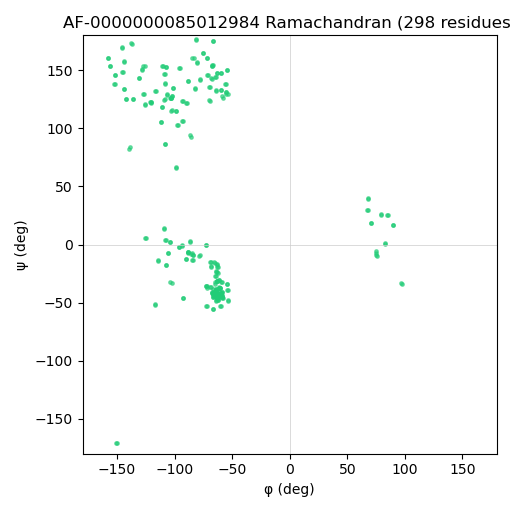 3.338 16.578 -4.719 1 98.75 104 VAL A N 1
ATOM 796 C CA . VAL A 1 104 ? 4.371 15.828 -4.012 1 98.75 104 VAL A CA 1
ATOM 797 C C . VAL A 1 104 ? 4.367 14.375 -4.484 1 98.75 104 VAL A C 1
ATOM 799 O O . VAL A 1 104 ? 5.117 13.547 -3.965 1 98.75 104 VAL A O 1
ATOM 802 N N . ALA A 1 105 ? 3.57 14.055 -5.473 1 98.56 105 ALA A N 1
ATOM 803 C CA . ALA A 1 105 ? 3.553 12.695 -6.004 1 98.56 105 ALA A CA 1
ATOM 804 C C . ALA A 1 105 ? 4.848 12.375 -6.75 1 98.56 105 ALA A C 1
ATOM 806 O O . ALA A 1 105 ? 5.371 13.219 -7.48 1 98.56 105 ALA A O 1
ATOM 807 N N . ILE A 1 106 ? 5.391 11.25 -6.523 1 98.31 106 ILE A N 1
ATOM 808 C CA . ILE A 1 106 ? 6.469 10.664 -7.312 1 98.31 106 ILE A CA 1
ATOM 809 C C . ILE A 1 106 ? 5.938 9.484 -8.117 1 98.31 106 ILE A C 1
ATOM 811 O O . ILE A 1 106 ? 6.059 8.328 -7.699 1 98.31 106 ILE A O 1
ATOM 815 N N . ASP A 1 107 ? 5.43 9.734 -9.242 1 95.56 107 ASP A N 1
ATOM 816 C CA . ASP A 1 107 ? 4.656 8.781 -10.031 1 95.56 107 ASP A CA 1
ATOM 817 C C . ASP A 1 107 ? 5.516 7.594 -10.453 1 95.56 107 ASP A C 1
ATOM 819 O O . ASP A 1 107 ? 5.051 6.453 -10.461 1 95.56 107 ASP A O 1
ATOM 823 N N . GLU A 1 108 ? 6.719 7.918 -10.766 1 95.25 108 GLU A N 1
ATOM 824 C CA . GLU A 1 108 ? 7.602 6.859 -11.25 1 95.25 108 GLU A CA 1
ATOM 825 C C . GLU A 1 108 ? 7.828 5.801 -10.18 1 95.25 108 GLU A C 1
ATOM 827 O O . GLU A 1 108 ? 8.07 4.633 -10.492 1 95.25 108 GLU A O 1
ATOM 832 N N . ARG A 1 109 ? 7.66 6.188 -8.953 1 96.44 109 ARG A N 1
ATOM 833 C CA . ARG A 1 109 ? 7.891 5.273 -7.844 1 96.44 109 ARG A CA 1
ATOM 834 C C . ARG A 1 109 ? 6.574 4.812 -7.227 1 96.44 109 ARG A C 1
ATOM 836 O O . ARG A 1 109 ? 6.562 3.953 -6.344 1 96.44 109 ARG A O 1
ATOM 843 N N . GLY A 1 110 ? 5.461 5.395 -7.648 1 96.94 110 GLY A N 1
ATOM 844 C CA . GLY A 1 110 ? 4.152 5.051 -7.117 1 96.94 110 GLY A CA 1
ATOM 845 C C . GLY A 1 110 ? 3.967 5.465 -5.668 1 96.94 110 GLY A C 1
ATOM 846 O O . GLY A 1 110 ? 3.293 4.773 -4.902 1 96.94 110 GLY A O 1
ATOM 847 N N . ILE A 1 111 ? 4.648 6.555 -5.215 1 98.62 111 ILE A N 1
ATOM 848 C CA . ILE A 1 111 ? 4.547 7.02 -3.834 1 98.62 111 ILE A CA 1
ATOM 849 C C . ILE A 1 111 ? 4.441 8.539 -3.809 1 98.62 111 ILE A C 1
ATOM 851 O O . ILE A 1 111 ? 4.523 9.195 -4.852 1 98.62 111 ILE A O 1
ATOM 855 N N . SER A 1 112 ? 4.207 9.094 -2.668 1 98.69 112 SER A N 1
ATOM 856 C CA . SER A 1 112 ? 4.402 10.516 -2.439 1 98.69 112 SER A CA 1
ATOM 857 C C . SER A 1 112 ? 5.77 10.797 -1.824 1 98.69 112 SER A C 1
ATOM 859 O O . SER A 1 112 ? 6.32 9.953 -1.115 1 98.69 112 SER A O 1
ATOM 861 N N . GLY A 1 113 ? 6.234 11.977 -2.121 1 98.69 113 GLY A N 1
ATOM 862 C CA . GLY A 1 113 ? 7.34 12.477 -1.323 1 98.69 113 GLY A CA 1
ATOM 863 C C . GLY A 1 113 ? 6.957 12.758 0.119 1 98.69 113 GLY A C 1
ATOM 864 O O . GLY A 1 113 ? 5.809 12.547 0.513 1 98.69 113 GLY A O 1
ATOM 865 N N . ARG A 1 114 ? 7.984 13.117 0.879 1 98.88 114 ARG A N 1
ATOM 866 C CA . ARG A 1 114 ? 7.762 13.516 2.264 1 98.88 114 ARG A CA 1
ATOM 867 C C . ARG A 1 114 ? 7.59 15.031 2.375 1 98.88 114 ARG A C 1
ATOM 869 O O . ARG A 1 114 ? 8.453 15.789 1.935 1 98.88 114 ARG A O 1
ATOM 876 N N . ALA A 1 115 ? 6.488 15.461 2.926 1 98.88 115 ALA A N 1
ATOM 877 C CA . ALA A 1 115 ? 6.172 16.891 2.961 1 98.88 115 ALA A CA 1
ATOM 878 C C . ALA A 1 115 ? 5.207 17.203 4.098 1 98.88 115 ALA A C 1
ATOM 880 O O . ALA A 1 115 ? 4.445 16.344 4.535 1 98.88 115 ALA A O 1
ATOM 881 N N . VAL A 1 116 ? 5.25 18.422 4.574 1 98.94 116 VAL A N 1
ATOM 882 C CA . VAL A 1 116 ? 4.328 18.922 5.586 1 98.94 116 VAL A CA 1
ATOM 883 C C . VAL A 1 116 ? 3.689 20.219 5.102 1 98.94 116 VAL A C 1
ATOM 885 O O . VAL A 1 116 ? 4.383 21.109 4.602 1 98.94 116 VAL A O 1
ATOM 888 N N . PHE A 1 117 ? 2.422 20.312 5.164 1 98.94 117 PHE A N 1
ATOM 889 C CA . PHE A 1 117 ? 1.647 21.531 4.922 1 98.94 117 PHE A CA 1
ATOM 890 C C . PHE A 1 117 ? 0.897 21.953 6.176 1 98.94 117 PHE A C 1
ATOM 892 O O . PHE A 1 117 ? 0.289 21.125 6.855 1 98.94 117 PHE A O 1
ATOM 899 N N . LEU A 1 118 ? 0.991 23.156 6.512 1 98.94 118 LEU A N 1
ATOM 900 C CA . LEU A 1 118 ? 0.144 23.75 7.539 1 98.94 118 LEU A CA 1
ATOM 901 C C . LEU A 1 118 ? -0.967 24.594 6.906 1 98.94 118 LEU A C 1
ATOM 903 O O . LEU A 1 118 ? -0.695 25.547 6.184 1 98.94 118 LEU A O 1
ATOM 907 N N . ILE A 1 119 ? -2.166 24.172 7.102 1 98.94 119 ILE A N 1
ATOM 908 C CA . ILE A 1 119 ? -3.352 24.812 6.547 1 98.94 119 ILE A CA 1
ATOM 909 C C . ILE A 1 119 ? -4.133 25.5 7.664 1 98.94 119 ILE A C 1
ATOM 911 O O . ILE A 1 119 ? -4.512 24.875 8.648 1 98.94 119 ILE A O 1
ATOM 915 N N . ASP A 1 120 ? -4.41 26.766 7.578 1 98.88 120 ASP A N 1
ATOM 916 C CA . ASP A 1 120 ? -5.074 27.5 8.664 1 98.88 120 ASP A CA 1
ATOM 917 C C . ASP A 1 120 ? -6.582 27.281 8.625 1 98.88 120 ASP A C 1
ATOM 919 O O . ASP A 1 120 ? -7.094 26.578 7.742 1 98.88 120 ASP A O 1
ATOM 923 N N . LYS A 1 121 ? -7.316 27.812 9.602 1 98.69 121 LYS A N 1
ATOM 924 C CA . LYS A 1 121 ? -8.75 27.609 9.758 1 98.69 121 LYS A CA 1
ATOM 925 C C . LYS A 1 121 ? -9.516 28.172 8.562 1 98.69 121 LYS A C 1
ATOM 927 O O . LYS A 1 121 ? -10.68 27.812 8.344 1 98.69 121 LYS A O 1
ATOM 932 N N . GLY A 1 122 ? -8.906 29.031 7.832 1 98.62 122 GLY A N 1
ATOM 933 C CA . GLY A 1 122 ? -9.508 29.562 6.625 1 98.62 122 GLY A CA 1
ATOM 934 C C . GLY A 1 122 ? -9.305 28.688 5.41 1 98.62 122 GLY A C 1
ATOM 935 O O . GLY A 1 122 ? -9.875 28.922 4.348 1 98.62 122 GLY A O 1
ATOM 936 N N . GLY A 1 123 ? -8.469 27.656 5.504 1 98.81 123 GLY A N 1
ATOM 937 C CA . GLY A 1 123 ? -8.195 26.719 4.414 1 98.81 123 GLY A CA 1
ATOM 938 C C . GLY A 1 123 ? -7.035 27.156 3.539 1 98.81 123 GLY A C 1
ATOM 939 O O . GLY A 1 123 ? -6.91 26.703 2.4 1 98.81 123 GLY A O 1
ATOM 940 N N . VAL A 1 124 ? -6.258 28.062 4.047 1 98.88 124 VAL A N 1
ATOM 941 C CA . VAL A 1 124 ? -5.133 28.609 3.293 1 98.88 124 VAL A CA 1
ATOM 942 C C . VAL A 1 124 ? -3.832 27.969 3.762 1 98.88 124 VAL A C 1
ATOM 944 O O . VAL A 1 124 ? -3.617 27.781 4.965 1 98.88 124 VAL A O 1
ATOM 947 N N . VAL A 1 125 ? -2.99 27.562 2.842 1 98.94 125 VAL A N 1
ATOM 948 C CA . VAL A 1 125 ? -1.684 27.016 3.184 1 98.94 125 VAL A CA 1
ATOM 949 C C . VAL A 1 125 ? -0.783 28.125 3.732 1 98.94 125 VAL A C 1
ATOM 951 O O . VAL A 1 125 ? -0.546 29.125 3.061 1 98.94 125 VAL A O 1
ATOM 954 N N . ARG A 1 126 ? -0.265 27.922 4.941 1 98.81 126 ARG A N 1
ATOM 955 C CA . ARG A 1 126 ? 0.521 28.953 5.625 1 98.81 126 ARG A CA 1
ATOM 956 C C . ARG A 1 126 ? 1.971 28.5 5.789 1 98.81 126 ARG A C 1
ATOM 958 O O . ARG A 1 126 ? 2.844 29.328 6.094 1 98.81 126 ARG A O 1
ATOM 965 N N . PHE A 1 127 ? 2.217 27.312 5.594 1 98.88 127 PHE A N 1
ATOM 966 C CA . PHE A 1 127 ? 3.549 26.719 5.609 1 98.88 127 PHE A CA 1
ATOM 967 C C . PHE A 1 127 ? 3.607 25.484 4.711 1 98.88 127 PHE A C 1
ATOM 969 O O . PHE A 1 127 ? 2.646 24.719 4.641 1 98.88 127 PHE A O 1
ATOM 976 N N . GLU A 1 128 ? 4.625 25.312 3.982 1 98.75 128 GLU A N 1
ATOM 977 C CA . GLU A 1 128 ? 4.871 24.125 3.178 1 98.75 128 GLU A CA 1
ATOM 978 C C . GLU A 1 128 ? 6.359 23.781 3.141 1 98.75 128 GLU A C 1
ATOM 980 O O . GLU A 1 128 ? 7.203 24.672 2.998 1 98.75 128 GLU A O 1
ATOM 985 N N . TYR A 1 129 ? 6.637 22.516 3.336 1 98.75 129 TYR A N 1
ATOM 986 C CA . TYR A 1 129 ? 7.996 22.016 3.195 1 98.75 129 TYR A CA 1
ATOM 987 C C . TYR A 1 129 ? 8 20.625 2.564 1 98.75 129 TYR A C 1
ATOM 989 O O . TYR A 1 129 ? 7.305 19.719 3.033 1 98.75 129 TYR A O 1
ATOM 997 N N . VAL A 1 130 ? 8.719 20.469 1.511 1 98.5 130 VAL A N 1
ATOM 998 C CA . VAL A 1 130 ? 8.922 19.188 0.831 1 98.5 130 VAL A CA 1
ATOM 999 C C . VAL A 1 130 ? 10.367 18.734 1.002 1 98.5 130 VAL A C 1
ATOM 1001 O O . VAL A 1 130 ? 11.297 19.438 0.602 1 98.5 130 VAL A O 1
ATOM 1004 N N . GLU A 1 131 ? 10.523 17.625 1.624 1 98.75 131 GLU A N 1
ATOM 1005 C CA . GLU A 1 131 ? 11.875 17.094 1.804 1 98.75 131 GLU A CA 1
ATOM 1006 C C . GLU A 1 131 ? 12.555 16.844 0.46 1 98.75 131 GLU A C 1
ATOM 1008 O O . GLU A 1 131 ? 11.898 16.422 -0.5 1 98.75 131 GLU A O 1
ATOM 1013 N N . ALA A 1 132 ? 13.867 17.031 0.481 1 98.19 132 ALA A N 1
ATOM 1014 C CA . ALA A 1 132 ? 14.625 16.812 -0.748 1 98.19 132 ALA A CA 1
ATOM 1015 C C . ALA A 1 132 ? 14.586 15.336 -1.153 1 98.19 132 ALA A C 1
ATOM 1017 O O . ALA A 1 132 ? 14.516 15.016 -2.342 1 98.19 132 ALA A O 1
ATOM 1018 N N . GLN A 1 133 ? 14.68 14.531 -0.202 1 98 133 GLN A N 1
ATOM 1019 C CA . GLN A 1 133 ? 14.602 13.086 -0.397 1 98 133 GLN A CA 1
ATOM 1020 C C . GLN A 1 133 ? 13.531 12.469 0.496 1 98 133 GLN A C 1
ATOM 1022 O O . GLN A 1 133 ? 13.219 13 1.563 1 98 133 GLN A O 1
ATOM 1027 N N . THR A 1 134 ? 12.969 11.305 0.045 1 98.38 134 THR A N 1
ATOM 1028 C CA . THR A 1 134 ? 11.906 10.648 0.8 1 98.38 134 THR A CA 1
ATOM 1029 C C . THR A 1 134 ? 12.422 10.172 2.158 1 98.38 134 THR A C 1
ATOM 1031 O O . THR A 1 134 ? 11.641 10.016 3.102 1 98.38 134 THR A O 1
ATOM 1034 N N . GLY A 1 135 ? 13.703 9.992 2.221 1 98.25 135 GLY A N 1
ATOM 1035 C CA . GLY A 1 135 ? 14.289 9.5 3.457 1 98.25 135 GLY A CA 1
ATOM 1036 C C . GLY A 1 135 ? 14.664 10.609 4.422 1 98.25 135 GLY A C 1
ATOM 1037 O O . GLY A 1 135 ? 15.094 10.344 5.547 1 98.25 135 GLY A O 1
ATOM 1038 N N . ASP A 1 136 ? 14.555 11.859 3.977 1 98.56 136 ASP A N 1
ATOM 1039 C CA . ASP A 1 136 ? 14.844 13 4.84 1 98.56 136 ASP A CA 1
ATOM 1040 C C . ASP A 1 136 ? 13.68 13.266 5.801 1 98.56 136 ASP A C 1
ATOM 1042 O O . ASP A 1 136 ? 12.516 13.102 5.434 1 98.56 136 ASP A O 1
ATOM 1046 N N . TYR A 1 137 ? 13.977 13.633 6.992 1 98.5 137 TYR A N 1
ATOM 1047 C CA . TYR A 1 137 ? 13.016 14 8.023 1 98.5 137 TYR A CA 1
ATOM 1048 C C . TYR A 1 137 ? 13.508 15.211 8.82 1 98.5 137 TYR A C 1
ATOM 1050 O O . TYR A 1 137 ? 14.078 15.055 9.898 1 98.5 137 TYR A O 1
ATOM 1058 N N . THR A 1 138 ? 13.273 16.359 8.258 1 98.5 138 THR A N 1
ATOM 1059 C CA . THR A 1 138 ? 13.805 17.594 8.82 1 98.5 138 THR A CA 1
ATOM 1060 C C . THR A 1 138 ? 12.727 18.359 9.586 1 98.5 138 THR A C 1
ATOM 1062 O O . THR A 1 138 ? 13.008 19.016 10.586 1 98.5 138 THR A O 1
ATOM 1065 N N . VAL A 1 139 ? 11.5 18.281 9.164 1 98.69 139 VAL A N 1
ATOM 1066 C CA . VAL A 1 139 ? 10.406 19.031 9.781 1 98.69 139 VAL A CA 1
ATOM 1067 C C . VAL A 1 139 ? 9.836 18.234 10.953 1 98.69 139 VAL A C 1
ATOM 1069 O O . VAL A 1 139 ? 8.891 17.469 10.781 1 98.69 139 VAL A O 1
ATOM 1072 N N . ARG A 1 140 ? 10.375 18.562 12.102 1 98.69 140 ARG A N 1
ATOM 1073 C CA . ARG A 1 140 ? 9.922 17.938 13.336 1 98.69 140 ARG A CA 1
ATOM 1074 C C . ARG A 1 140 ? 8.703 18.656 13.898 1 98.69 140 ARG A C 1
ATOM 1076 O O . ARG A 1 140 ? 8.422 19.797 13.531 1 98.69 140 ARG A O 1
ATOM 1083 N N . PRO A 1 141 ? 7.965 17.953 14.789 1 98.81 141 PRO A N 1
ATOM 1084 C CA . PRO A 1 141 ? 6.734 18.547 15.32 1 98.81 141 PRO A CA 1
ATOM 1085 C C . PRO A 1 141 ? 6.965 19.922 15.953 1 98.81 141 PRO A C 1
ATOM 1087 O O . PRO A 1 141 ? 6.117 20.812 15.836 1 98.81 141 PRO A O 1
ATOM 1090 N N . GLU A 1 142 ? 8.117 20.109 16.562 1 98.5 142 GLU A N 1
ATOM 1091 C CA . GLU A 1 142 ? 8.406 21.375 17.234 1 98.5 142 GLU A CA 1
ATOM 1092 C C . GLU A 1 142 ? 8.406 22.547 16.266 1 98.5 142 GLU A C 1
ATOM 1094 O O . GLU A 1 142 ? 7.938 23.641 16.594 1 98.5 142 GLU A O 1
ATOM 1099 N N . LEU A 1 143 ? 8.977 22.328 15.117 1 98.75 143 LEU A N 1
ATOM 1100 C CA . LEU A 1 143 ? 8.992 23.375 14.094 1 98.75 143 LEU A CA 1
ATOM 1101 C C . LEU A 1 143 ? 7.578 23.719 13.648 1 98.75 143 LEU A C 1
ATOM 1103 O O . LEU A 1 143 ? 7.254 24.891 13.461 1 98.75 143 LEU A O 1
ATOM 1107 N N . VAL A 1 144 ? 6.73 22.703 13.438 1 98.88 144 VAL A N 1
ATOM 1108 C CA . VAL A 1 144 ? 5.363 22.922 12.977 1 98.88 144 VAL A CA 1
ATOM 1109 C C . VAL A 1 144 ? 4.562 23.656 14.039 1 98.88 144 VAL A C 1
ATOM 1111 O O . VAL A 1 144 ? 3.781 24.562 13.719 1 98.88 144 VAL A O 1
ATOM 1114 N N . LEU A 1 145 ? 4.77 23.25 15.305 1 98.81 145 LEU A N 1
ATOM 1115 C CA . LEU A 1 145 ? 4.102 23.938 16.406 1 98.81 145 LEU A CA 1
ATOM 1116 C C . LEU A 1 145 ? 4.516 25.391 16.484 1 98.81 145 LEU A C 1
ATOM 1118 O O . LEU A 1 145 ? 3.684 26.266 16.75 1 98.81 145 LEU A O 1
ATOM 1122 N N . ALA A 1 146 ? 5.785 25.672 16.219 1 98.75 146 ALA A N 1
ATOM 1123 C CA . ALA A 1 146 ? 6.254 27.062 16.188 1 98.75 146 ALA A CA 1
ATOM 1124 C C . ALA A 1 146 ? 5.578 27.844 15.07 1 98.75 146 ALA A C 1
ATOM 1126 O O . ALA A 1 146 ? 5.199 29 15.258 1 98.75 146 ALA A O 1
ATOM 1127 N N . LYS A 1 147 ? 5.434 27.219 13.906 1 98.62 147 LYS A N 1
ATOM 1128 C CA . LYS A 1 147 ? 4.746 27.859 12.789 1 98.62 147 LYS A CA 1
ATOM 1129 C C . LYS A 1 147 ? 3.277 28.109 13.117 1 98.62 147 LYS A C 1
ATOM 1131 O O . LYS A 1 147 ? 2.713 29.125 12.719 1 98.62 147 LYS A O 1
ATOM 1136 N N . LEU A 1 148 ? 2.711 27.172 13.781 1 98.56 148 LEU A N 1
ATOM 1137 C CA . LEU A 1 148 ? 1.321 27.297 14.203 1 98.56 148 LEU A CA 1
ATOM 1138 C C . LEU A 1 148 ? 1.144 28.484 15.141 1 98.56 148 LEU A C 1
ATOM 1140 O O . LEU A 1 148 ? 0.146 29.203 15.047 1 98.56 148 LEU A O 1
ATOM 1144 N N . ALA A 1 149 ? 2.117 28.719 15.984 1 98 149 ALA A N 1
ATOM 1145 C CA . ALA A 1 149 ? 2.066 29.797 16.969 1 98 149 ALA A CA 1
ATOM 1146 C C . ALA A 1 149 ? 2.137 31.156 16.281 1 98 149 ALA A C 1
ATOM 1148 O O . ALA A 1 149 ? 1.743 32.188 16.859 1 98 149 ALA A O 1
ATOM 1149 N N . GLU A 1 150 ? 2.596 31.141 15.047 1 97.19 150 GLU A N 1
ATOM 1150 C CA . GLU A 1 150 ? 2.719 32.375 14.281 1 97.19 150 GLU A CA 1
ATOM 1151 C C . GLU A 1 150 ? 1.402 32.75 13.594 1 97.19 150 GLU A C 1
ATOM 1153 O O . GLU A 1 150 ? 1.27 33.812 13.023 1 97.19 150 GLU A O 1
ATOM 1158 N N . LEU A 1 151 ? 0.485 31.891 13.531 1 96 151 LEU A N 1
ATOM 1159 C CA . LEU A 1 151 ? -0.783 32.125 12.852 1 96 151 LEU A CA 1
ATOM 1160 C C . LEU A 1 151 ? -1.707 33 13.711 1 96 151 LEU A C 1
ATOM 1162 O O . LEU A 1 151 ? -2.432 33.844 13.188 1 96 151 LEU A O 1
ATOM 1166 N N . MET B 1 1 ? -8.148 -9.883 -22.922 1 81.19 1 MET B N 1
ATOM 1167 C CA . MET B 1 1 ? -7.75 -11.047 -23.703 1 81.19 1 MET B CA 1
ATOM 1168 C C . MET B 1 1 ? -7.16 -12.141 -22.812 1 81.19 1 MET B C 1
ATOM 1170 O O . MET B 1 1 ? -6.477 -11.844 -21.828 1 81.19 1 MET B O 1
ATOM 1174 N N . SER B 1 2 ? -7.602 -13.359 -23.094 1 95.69 2 SER B N 1
ATOM 1175 C CA . SER B 1 2 ? -7.129 -14.492 -22.297 1 95.69 2 SER B CA 1
ATOM 1176 C C . SER B 1 2 ? -5.648 -14.758 -22.547 1 95.69 2 SER B C 1
ATOM 1178 O O . SER B 1 2 ? -5.172 -14.625 -23.688 1 95.69 2 SER B O 1
ATOM 1180 N N . LEU B 1 3 ? -4.918 -15.141 -21.516 1 98.31 3 LEU B N 1
ATOM 1181 C CA . LEU B 1 3 ? -3.504 -15.484 -21.609 1 98.31 3 LEU B CA 1
ATOM 1182 C C . LEU B 1 3 ? -3.322 -17 -21.75 1 98.31 3 LEU B C 1
ATOM 1184 O O . LEU B 1 3 ? -2.197 -17.469 -21.906 1 98.31 3 LEU B O 1
ATOM 1188 N N . LEU B 1 4 ? -4.391 -17.688 -21.719 1 98.38 4 LEU B N 1
ATOM 1189 C CA . LEU B 1 4 ? -4.301 -19.141 -21.781 1 98.38 4 LEU B CA 1
ATOM 1190 C C . LEU B 1 4 ? -3.586 -19.578 -23.062 1 98.38 4 LEU B C 1
ATOM 1192 O O . LEU B 1 4 ? -3.918 -19.125 -24.156 1 98.38 4 LEU B O 1
ATOM 1196 N N . GLY B 1 5 ? -2.586 -20.391 -22.875 1 98.5 5 GLY B N 1
ATOM 1197 C CA . GLY B 1 5 ? -1.842 -20.922 -24.016 1 98.5 5 GLY B CA 1
ATOM 1198 C C . GLY B 1 5 ? -0.789 -19.969 -24.531 1 98.5 5 GLY B C 1
ATOM 1199 O O . GLY B 1 5 ? -0.05 -20.297 -25.469 1 98.5 5 GLY B O 1
ATOM 1200 N N . GLN B 1 6 ? -0.631 -18.859 -23.969 1 98.62 6 GLN B N 1
ATOM 1201 C CA . GLN B 1 6 ? 0.314 -17.828 -24.391 1 98.62 6 GLN B CA 1
ATOM 1202 C C . GLN B 1 6 ? 1.491 -17.734 -23.422 1 98.62 6 GLN B C 1
ATOM 1204 O O . GLN B 1 6 ? 1.394 -18.172 -22.266 1 98.62 6 GLN B O 1
ATOM 1209 N N . PRO B 1 7 ? 2.646 -17.281 -23.969 1 98.75 7 PRO B N 1
ATOM 1210 C CA . PRO B 1 7 ? 3.711 -16.953 -23.016 1 98.75 7 PRO B CA 1
ATOM 1211 C C . PRO B 1 7 ? 3.268 -15.938 -21.953 1 98.75 7 PRO B C 1
ATOM 1213 O O . PRO B 1 7 ? 2.619 -14.945 -22.281 1 98.75 7 PRO B O 1
ATOM 1216 N N . ALA B 1 8 ? 3.541 -16.25 -20.719 1 98.88 8 ALA B N 1
ATOM 1217 C CA . ALA B 1 8 ? 3.232 -15.312 -19.641 1 98.88 8 ALA B CA 1
ATOM 1218 C C . ALA B 1 8 ? 4.055 -14.031 -19.766 1 98.88 8 ALA B C 1
ATOM 1220 O O . ALA B 1 8 ? 5.266 -14.086 -20 1 98.88 8 ALA B O 1
ATOM 1221 N N . PRO B 1 9 ? 3.492 -12.891 -19.672 1 98.88 9 PRO B N 1
ATOM 1222 C CA . PRO B 1 9 ? 4.293 -11.664 -19.625 1 98.88 9 PRO B CA 1
ATOM 1223 C C . PRO B 1 9 ? 5.352 -11.695 -18.531 1 98.88 9 PRO B C 1
ATOM 1225 O O . PRO B 1 9 ? 5.039 -11.984 -17.375 1 98.88 9 PRO B O 1
ATOM 1228 N N . ASP B 1 10 ? 6.574 -11.391 -18.891 1 98.94 10 ASP B N 1
ATOM 1229 C CA . ASP B 1 10 ? 7.676 -11.414 -17.938 1 98.94 10 ASP B CA 1
ATOM 1230 C C . ASP B 1 10 ? 7.695 -10.141 -17.094 1 98.94 10 ASP B C 1
ATOM 1232 O O . ASP B 1 10 ? 7.125 -9.117 -17.484 1 98.94 10 ASP B O 1
ATOM 1236 N N . PHE B 1 11 ? 8.312 -10.266 -15.891 1 98.94 11 PHE B N 1
ATOM 1237 C CA . PHE B 1 11 ? 8.477 -9.117 -15.016 1 98.94 11 PHE B CA 1
ATOM 1238 C C . PHE B 1 11 ? 9.625 -9.344 -14.039 1 98.94 11 PHE B C 1
ATOM 1240 O O . PHE B 1 11 ? 10.102 -10.469 -13.883 1 98.94 11 PHE B O 1
ATOM 1247 N N . THR B 1 12 ? 10.156 -8.289 -13.453 1 98.94 12 THR B N 1
ATOM 1248 C CA . THR B 1 12 ? 11.031 -8.258 -12.289 1 98.94 12 THR B CA 1
ATOM 1249 C C . THR B 1 12 ? 10.461 -7.332 -11.211 1 98.94 12 THR B C 1
ATOM 1251 O O . THR B 1 12 ? 10.195 -6.156 -11.469 1 98.94 12 THR B O 1
ATOM 1254 N N . LEU B 1 13 ? 10.195 -7.914 -10 1 98.88 13 LEU B N 1
ATOM 1255 C CA . LEU B 1 13 ? 9.578 -7.148 -8.922 1 98.88 13 LEU B CA 1
ATOM 1256 C C . LEU B 1 13 ? 10.352 -7.328 -7.617 1 98.88 13 LEU B C 1
ATOM 1258 O O . LEU B 1 13 ? 10.859 -8.414 -7.332 1 98.88 13 LEU B O 1
ATOM 1262 N N . PRO B 1 14 ? 10.445 -6.234 -6.809 1 98.75 14 PRO B N 1
ATOM 1263 C CA . PRO B 1 14 ? 10.891 -6.453 -5.43 1 98.75 14 PRO B CA 1
ATOM 1264 C C . PRO B 1 14 ? 10.047 -7.484 -4.691 1 98.75 14 PRO B C 1
ATOM 1266 O O . PRO B 1 14 ? 8.859 -7.641 -4.988 1 98.75 14 PRO B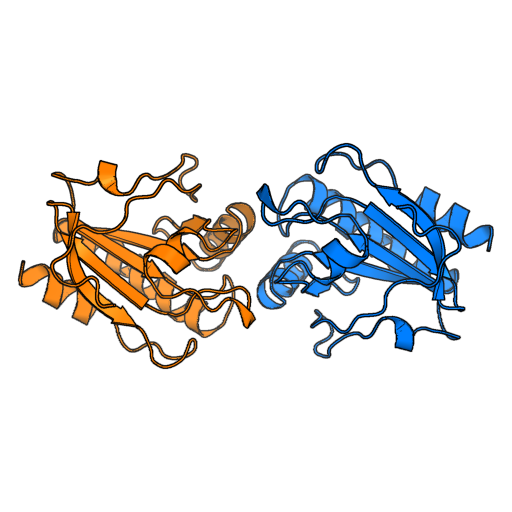 O 1
ATOM 1269 N N . SER B 1 15 ? 10.688 -8.172 -3.74 1 98.81 15 SER B N 1
ATOM 1270 C CA . SER B 1 15 ? 9.969 -9.242 -3.066 1 98.81 15 SER B CA 1
ATOM 1271 C C . SER B 1 15 ? 10.383 -9.359 -1.604 1 98.81 15 SER B C 1
ATOM 1273 O O . SER B 1 15 ? 11.352 -8.727 -1.179 1 98.81 15 SER B O 1
ATOM 1275 N N . THR B 1 16 ? 9.641 -10.148 -0.892 1 98.75 16 THR B N 1
ATOM 1276 C CA . THR B 1 16 ? 9.922 -10.414 0.516 1 98.75 16 THR B CA 1
ATOM 1277 C C . THR B 1 16 ? 11.148 -11.305 0.667 1 98.75 16 THR B C 1
ATOM 1279 O O . THR B 1 16 ? 11.609 -11.555 1.783 1 98.75 16 THR B O 1
ATOM 1282 N N . LEU B 1 17 ? 11.742 -11.695 -0.433 1 97.94 17 LEU B N 1
ATOM 1283 C CA . LEU B 1 17 ? 12.945 -12.531 -0.381 1 97.94 17 LEU B CA 1
ATOM 1284 C C . LEU B 1 17 ? 14.195 -11.672 -0.226 1 97.94 17 LEU B C 1
ATOM 1286 O O . LEU B 1 17 ? 15.289 -12.195 -0.003 1 97.94 17 LEU B O 1
ATOM 1290 N N . GLY B 1 18 ? 14.062 -10.422 -0.329 1 97.56 18 GLY B N 1
ATOM 1291 C CA . GLY B 1 18 ? 15.211 -9.539 -0.233 1 97.56 18 GLY B CA 1
ATOM 1292 C C . GLY B 1 18 ? 15.766 -9.133 -1.586 1 97.56 18 GLY B C 1
ATOM 1293 O O . GLY B 1 18 ? 16.281 -8.023 -1.747 1 97.56 18 GLY B O 1
ATOM 1294 N N . GLU B 1 19 ? 15.695 -10.008 -2.527 1 97.75 19 GLU B N 1
ATOM 1295 C CA . GLU B 1 19 ? 16.078 -9.734 -3.91 1 97.75 19 GLU B CA 1
ATOM 1296 C C . GLU B 1 19 ? 14.844 -9.703 -4.82 1 97.75 19 GLU B C 1
ATOM 1298 O O . GLU B 1 19 ? 13.828 -10.336 -4.527 1 97.75 19 GLU B O 1
ATOM 1303 N N . PRO B 1 20 ? 15.008 -8.938 -5.902 1 98.69 20 PRO B N 1
ATOM 1304 C CA . PRO B 1 20 ? 13.898 -8.961 -6.863 1 98.69 20 PRO B CA 1
ATOM 1305 C C . PRO B 1 20 ? 13.6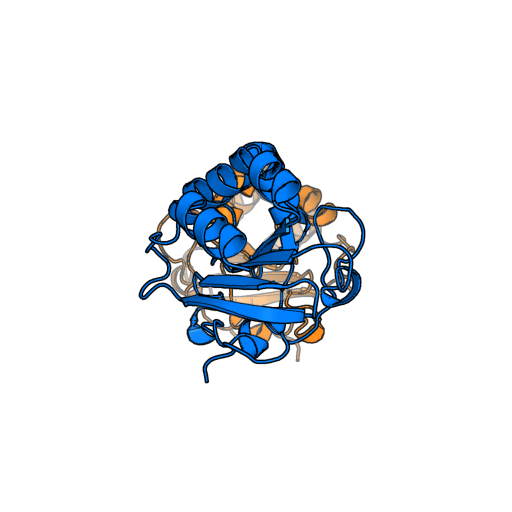8 -10.352 -7.465 1 98.69 20 PRO B C 1
ATOM 1307 O O . PRO B 1 20 ? 14.625 -11.141 -7.574 1 98.69 20 PRO B O 1
ATOM 1310 N N . VAL B 1 21 ? 12.5 -10.672 -7.77 1 98.88 21 VAL B N 1
ATOM 1311 C CA . VAL B 1 21 ? 12.117 -11.914 -8.43 1 98.88 21 VAL B CA 1
ATOM 1312 C C . VAL B 1 21 ? 11.812 -11.648 -9.898 1 98.88 21 VAL B C 1
ATOM 1314 O O . VAL B 1 21 ? 11.07 -10.719 -10.227 1 98.88 21 VAL B O 1
ATOM 1317 N N . THR B 1 22 ? 12.43 -12.336 -10.742 1 98.94 22 THR B N 1
ATOM 1318 C CA . THR B 1 22 ? 12.156 -12.344 -12.172 1 98.94 22 THR B CA 1
ATOM 1319 C C . THR B 1 22 ? 11.391 -13.602 -12.578 1 98.94 22 THR B C 1
ATOM 1321 O O . THR B 1 22 ? 11.852 -14.719 -12.328 1 98.94 22 THR B O 1
ATOM 1324 N N . LEU B 1 23 ? 10.258 -13.445 -13.242 1 98.94 23 LEU B N 1
ATOM 1325 C CA . LEU B 1 23 ? 9.414 -14.586 -13.586 1 98.94 23 LEU B CA 1
ATOM 1326 C C . LEU B 1 23 ? 10.18 -15.586 -14.445 1 98.94 23 LEU B C 1
ATOM 1328 O O . LEU B 1 23 ? 10.141 -16.797 -14.188 1 98.94 23 LEU B O 1
ATOM 1332 N N . SER B 1 24 ? 10.883 -15.156 -15.414 1 98.75 24 SER B N 1
ATOM 1333 C CA . SER B 1 24 ? 11.516 -16.031 -16.406 1 98.75 24 SER B CA 1
ATOM 1334 C C . SER B 1 24 ? 12.648 -16.828 -15.773 1 98.75 24 SER B C 1
ATOM 1336 O O . SER B 1 24 ? 13.148 -17.781 -16.375 1 98.75 24 SER B O 1
ATOM 1338 N N . SER B 1 25 ? 13.094 -16.438 -14.609 1 98.69 25 SER B N 1
ATOM 1339 C CA . SER B 1 25 ? 14.141 -17.188 -13.93 1 98.69 25 SER B CA 1
ATOM 1340 C C . SER B 1 25 ? 13.664 -18.578 -13.531 1 98.69 25 SER B C 1
ATOM 1342 O O . SER B 1 25 ? 14.477 -19.453 -13.203 1 98.69 25 SER B O 1
ATOM 1344 N N . TYR B 1 26 ? 12.383 -18.828 -13.547 1 98.81 26 TYR B N 1
ATOM 1345 C CA . TYR B 1 26 ? 11.82 -20.125 -13.156 1 98.81 26 TYR B CA 1
ATOM 1346 C C . TYR B 1 26 ? 11.703 -21.062 -14.352 1 98.81 26 TYR B C 1
ATOM 1348 O O . TYR B 1 26 ? 11.445 -22.25 -14.195 1 98.81 26 TYR B O 1
ATOM 1356 N N . ARG B 1 27 ? 11.852 -20.594 -15.562 1 98.56 27 ARG B N 1
ATOM 1357 C CA . ARG B 1 27 ? 11.727 -21.422 -16.75 1 98.56 27 ARG B CA 1
ATOM 1358 C C . ARG B 1 27 ? 12.68 -22.594 -16.703 1 98.56 27 ARG B C 1
ATOM 1360 O O . ARG B 1 27 ? 13.836 -22.453 -16.281 1 98.56 27 ARG B O 1
ATOM 1367 N N . GLY B 1 28 ? 12.156 -23.672 -17.094 1 98.38 28 GLY B N 1
ATOM 1368 C CA . GLY B 1 28 ? 12.953 -24.891 -17.109 1 98.38 28 GLY B CA 1
ATOM 1369 C C . GLY B 1 28 ? 13.164 -25.469 -15.734 1 98.38 28 GLY B C 1
ATOM 1370 O O . GLY B 1 28 ? 13.703 -26.578 -15.594 1 98.38 28 GLY B O 1
ATOM 1371 N N . GLN B 1 29 ? 12.758 -24.844 -14.641 1 98.31 29 GLN B N 1
ATOM 1372 C CA . GLN B 1 29 ? 13.039 -25.266 -13.273 1 98.31 29 GLN B CA 1
ATOM 1373 C C . GLN B 1 29 ? 11.75 -25.609 -12.523 1 98.31 29 GLN B C 1
ATOM 1375 O O . GLN B 1 29 ? 11.586 -26.719 -12.023 1 98.31 29 GLN B O 1
ATOM 1380 N N . GLN B 1 30 ? 10.789 -24.688 -12.539 1 98.75 30 GLN B N 1
ATOM 1381 C CA . GLN B 1 30 ? 9.562 -24.844 -11.766 1 98.75 30 GLN B CA 1
ATOM 1382 C C . GLN B 1 30 ? 8.367 -24.25 -12.5 1 98.75 30 GLN B C 1
ATOM 1384 O O . GLN B 1 30 ? 8.516 -23.312 -13.273 1 98.75 30 GLN B O 1
ATOM 1389 N N . HIS B 1 31 ? 7.207 -24.859 -12.273 1 98.94 31 HIS B N 1
ATOM 1390 C CA . HIS B 1 31 ? 5.957 -24.156 -12.555 1 98.94 31 HIS B CA 1
ATOM 1391 C C . HIS B 1 31 ? 5.758 -22.984 -11.594 1 98.94 31 HIS B C 1
ATOM 1393 O O . HIS B 1 31 ? 6.359 -22.953 -10.523 1 98.94 31 HIS B O 1
ATOM 1399 N N . VAL B 1 32 ? 4.996 -21.984 -12.055 1 98.94 32 VAL B N 1
ATOM 1400 C CA . VAL B 1 32 ? 4.707 -20.844 -11.203 1 98.94 32 VAL B CA 1
ATOM 1401 C C . VAL B 1 32 ? 3.197 -20.703 -11.023 1 98.94 32 VAL B C 1
ATOM 1403 O O . VAL B 1 32 ? 2.449 -20.688 -12 1 98.94 32 VAL B O 1
ATOM 1406 N N . VAL B 1 33 ? 2.766 -20.719 -9.82 1 98.94 33 VAL B N 1
ATOM 1407 C CA . VAL B 1 33 ? 1.423 -20.281 -9.453 1 98.94 33 VAL B CA 1
ATOM 1408 C C . VAL B 1 33 ? 1.453 -18.797 -9.055 1 98.94 33 VAL B C 1
ATOM 1410 O O . VAL B 1 33 ? 1.961 -18.453 -7.988 1 98.94 33 VAL B O 1
ATOM 1413 N N . LEU B 1 34 ? 0.958 -17.984 -9.906 1 98.94 34 LEU B N 1
ATOM 1414 C CA . LEU B 1 34 ? 0.945 -16.531 -9.711 1 98.94 34 LEU B CA 1
ATOM 1415 C C . LEU B 1 34 ? -0.41 -16.078 -9.188 1 98.94 34 LEU B C 1
ATOM 1417 O O . LEU B 1 34 ? -1.423 -16.188 -9.883 1 98.94 34 LEU B O 1
ATOM 1421 N N . VAL B 1 35 ? -0.404 -15.578 -8.008 1 98.94 35 VAL B N 1
ATOM 1422 C CA . VAL B 1 35 ? -1.641 -15.211 -7.328 1 98.94 35 VAL B CA 1
ATOM 1423 C C . VAL B 1 35 ? -1.72 -13.688 -7.18 1 98.94 35 VAL B C 1
ATOM 1425 O O . VAL B 1 35 ? -0.994 -13.102 -6.379 1 98.94 35 VAL B O 1
ATOM 1428 N N . PHE B 1 36 ? -2.557 -13.07 -7.977 1 98.94 36 PHE B N 1
ATOM 1429 C CA . PHE B 1 36 ? -2.887 -11.664 -7.781 1 98.94 36 PHE B CA 1
ATOM 1430 C C . PHE B 1 36 ? -3.961 -11.5 -6.715 1 98.94 36 PHE B C 1
ATOM 1432 O O . PHE B 1 36 ? -4.941 -12.25 -6.695 1 98.94 36 PHE B O 1
ATOM 1439 N N . TYR B 1 37 ? -3.779 -10.562 -5.785 1 98.94 37 TYR B N 1
ATOM 1440 C CA . TYR B 1 37 ? -4.75 -10.234 -4.746 1 98.94 37 TYR B CA 1
ATOM 1441 C C . TYR B 1 37 ? -4.75 -8.742 -4.449 1 98.94 37 TYR B C 1
ATOM 1443 O O . TYR B 1 37 ? -3.783 -8.039 -4.762 1 98.94 37 TYR B O 1
ATOM 1451 N N . PRO B 1 38 ? -5.809 -8.234 -3.9 1 98.81 38 PRO B N 1
ATOM 1452 C CA . PRO B 1 38 ? -5.988 -6.781 -3.93 1 98.81 38 PRO B CA 1
ATOM 1453 C C . PRO B 1 38 ? -5.043 -6.051 -2.979 1 98.81 38 PRO B C 1
ATOM 1455 O O . PRO B 1 38 ? -4.355 -5.109 -3.387 1 98.81 38 PRO B O 1
ATOM 1458 N N . LEU B 1 39 ? -5.062 -6.508 -1.651 1 98.88 39 LEU B N 1
ATOM 1459 C CA . LEU B 1 39 ? -4.383 -5.691 -0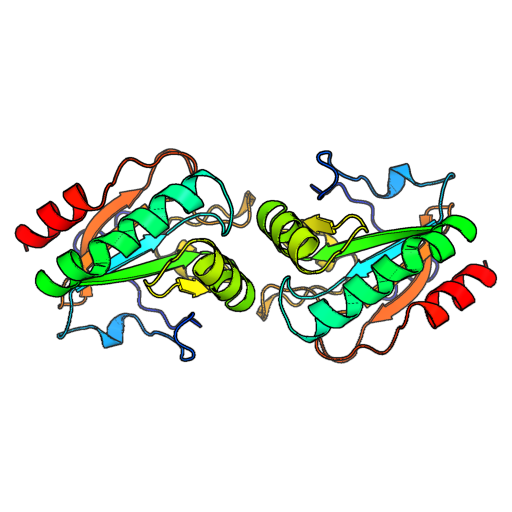.651 1 98.88 39 LEU B CA 1
ATOM 1460 C C . LEU B 1 39 ? -3.885 -6.551 0.505 1 98.88 39 LEU B C 1
ATOM 1462 O O . LEU B 1 39 ? -4.57 -7.48 0.934 1 98.88 39 LEU B O 1
ATOM 1466 N N . ASP B 1 40 ? -2.715 -6.113 1.036 1 98.88 40 ASP B N 1
ATOM 1467 C CA . ASP B 1 40 ? -2.301 -6.664 2.322 1 98.88 40 ASP B CA 1
ATOM 1468 C C . ASP B 1 40 ? -3.279 -6.277 3.428 1 98.88 40 ASP B C 1
ATOM 1470 O O . ASP B 1 40 ? -3.891 -5.207 3.377 1 98.88 40 ASP B O 1
ATOM 1474 N N . PHE B 1 41 ? -3.506 -7.262 4.453 1 98.81 41 PHE B N 1
ATOM 1475 C CA . PHE B 1 41 ? -4.25 -7.059 5.691 1 98.81 41 PHE B CA 1
ATOM 1476 C C . PHE B 1 41 ? -5.75 -7.031 5.422 1 98.81 41 PHE B C 1
ATOM 1478 O O . PHE B 1 41 ? -6.555 -7.012 6.355 1 98.81 41 PHE B O 1
ATOM 1485 N N . SER B 1 42 ? -6.227 -6.992 4.109 1 98.31 42 SER B N 1
ATOM 1486 C CA . SER B 1 42 ? -7.66 -7.051 3.846 1 98.31 42 SER B CA 1
ATOM 1487 C C . SER B 1 42 ? -8.242 -8.414 4.227 1 98.31 42 SER B C 1
ATOM 1489 O O . SER B 1 42 ? -7.535 -9.422 4.199 1 98.31 42 SER B O 1
ATOM 1491 N N . PRO B 1 43 ? -9.461 -8.492 4.539 1 97.69 43 PRO B N 1
ATOM 1492 C CA . PRO B 1 43 ? -10.023 -9.695 5.152 1 97.69 43 PRO B CA 1
ATOM 1493 C C . PRO B 1 43 ? -9.875 -10.938 4.273 1 97.69 43 PRO B C 1
ATOM 1495 O O . PRO B 1 43 ? -9.312 -11.945 4.707 1 97.69 43 PRO B O 1
ATOM 1498 N N . VAL B 1 44 ? -10.289 -10.953 3.02 1 98.44 44 VAL B N 1
ATOM 1499 C CA . VAL B 1 44 ? -10.273 -12.133 2.158 1 98.44 44 VAL B CA 1
ATOM 1500 C C . VAL B 1 44 ? -8.828 -12.508 1.828 1 98.44 44 VAL B C 1
ATOM 1502 O O . VAL B 1 44 ? -8.484 -13.695 1.786 1 98.44 44 VAL B O 1
ATOM 1505 N N . CYS B 1 45 ? -7.992 -11.5 1.648 1 98.81 45 CYS B N 1
ATOM 1506 C CA . CYS B 1 45 ? -6.586 -11.766 1.367 1 98.81 45 CYS B CA 1
ATOM 1507 C C . CYS B 1 45 ? -5.91 -12.453 2.547 1 98.81 45 CYS B C 1
ATOM 1509 O O . CYS B 1 45 ? -5.016 -13.281 2.361 1 98.81 45 CYS B O 1
ATOM 1511 N N . SER B 1 46 ? -6.363 -12.117 3.725 1 98.5 46 SER B N 1
ATOM 1512 C CA . SER B 1 46 ? -5.781 -12.648 4.949 1 98.5 46 SER B CA 1
ATOM 1513 C C . SER B 1 46 ? -6.281 -14.062 5.227 1 98.5 46 SER B C 1
ATOM 1515 O O . SER B 1 46 ? -5.77 -14.75 6.113 1 98.5 46 SER B O 1
ATOM 1517 N N . MET B 1 47 ? -7.242 -14.508 4.508 1 98.19 47 MET B N 1
ATOM 1518 C CA . MET B 1 47 ? -7.637 -15.914 4.48 1 98.19 47 MET B CA 1
ATOM 1519 C C . MET B 1 47 ? -6.918 -16.656 3.363 1 98.19 47 MET B C 1
ATOM 1521 O O . MET B 1 47 ? -6.34 -17.719 3.596 1 98.19 47 MET B O 1
ATOM 1525 N N . GLN B 1 48 ? -6.848 -16.141 2.217 1 98.69 48 GLN B N 1
ATOM 1526 C CA . GLN B 1 48 ? -6.379 -16.781 0.992 1 98.69 48 GLN B CA 1
ATOM 1527 C C . GLN B 1 48 ? -4.887 -17.094 1.067 1 98.69 48 GLN B C 1
ATOM 1529 O O . GLN B 1 48 ? -4.469 -18.234 0.876 1 98.69 48 GLN B O 1
ATOM 1534 N N . LEU B 1 49 ? -4.039 -16.094 1.33 1 98.81 49 LEU B N 1
ATOM 1535 C CA . LEU B 1 49 ? -2.604 -16.266 1.142 1 98.81 49 LEU B CA 1
ATOM 1536 C C . LEU B 1 49 ? -2.021 -17.188 2.211 1 98.81 49 LEU B C 1
ATOM 1538 O O . LEU B 1 49 ? -1.139 -18 1.925 1 98.81 49 LEU B O 1
ATOM 1542 N N . PRO B 1 50 ? -2.549 -17.078 3.479 1 98.81 50 PRO B N 1
ATOM 1543 C CA . PRO B 1 50 ? -2.107 -18.078 4.441 1 98.81 50 PRO B CA 1
ATOM 1544 C C . PRO B 1 50 ? -2.467 -19.5 4.008 1 98.81 50 PRO B C 1
ATOM 1546 O O . PRO B 1 50 ? -1.698 -20.438 4.246 1 98.81 50 PRO B O 1
ATOM 1549 N N . GLU B 1 51 ? -3.588 -19.656 3.426 1 98.81 51 GLU B N 1
ATOM 1550 C CA . GLU B 1 51 ? -3.973 -20.984 2.953 1 98.81 51 GLU B CA 1
ATOM 1551 C C . GLU B 1 51 ? -3.021 -21.469 1.866 1 98.81 51 GLU B C 1
ATOM 1553 O O . GLU B 1 51 ? -2.561 -22.625 1.91 1 98.81 51 GLU B O 1
ATOM 1558 N N . TYR B 1 52 ? -2.738 -20.641 0.874 1 98.88 52 TYR B N 1
ATOM 1559 C CA . TYR B 1 52 ? -1.762 -20.984 -0.154 1 98.88 52 TYR B CA 1
ATOM 1560 C C . TYR B 1 52 ? -0.398 -21.281 0.463 1 98.88 52 TYR B C 1
ATOM 1562 O O . TYR B 1 52 ? 0.267 -22.25 0.092 1 98.88 52 TYR B O 1
ATOM 1570 N N . SER B 1 53 ? 0.036 -20.469 1.356 1 98.81 53 SER B N 1
ATOM 1571 C CA . SER B 1 53 ? 1.308 -20.641 2.055 1 98.81 53 SER B CA 1
ATOM 1572 C C . SER B 1 53 ? 1.362 -21.953 2.809 1 98.81 53 SER B C 1
ATOM 1574 O O . SER B 1 53 ? 2.395 -22.641 2.814 1 98.81 53 SER B O 1
ATOM 1576 N N . GLY B 1 54 ? 0.267 -22.25 3.426 1 98.56 54 GLY B N 1
ATOM 1577 C CA . GLY B 1 54 ? 0.191 -23.484 4.188 1 98.56 54 GLY B CA 1
ATOM 1578 C C . GLY B 1 54 ? 0.351 -24.734 3.328 1 98.56 54 GLY B C 1
ATOM 1579 O O . GLY B 1 54 ? 0.61 -25.812 3.844 1 98.56 54 GLY B O 1
ATOM 1580 N N . ARG B 1 55 ? 0.178 -24.594 2.035 1 98.56 55 ARG B N 1
ATOM 1581 C CA . ARG B 1 55 ? 0.284 -25.719 1.097 1 98.56 55 ARG B CA 1
ATOM 1582 C C . ARG B 1 55 ? 1.548 -25.594 0.251 1 98.56 55 ARG B C 1
ATOM 1584 O O . ARG B 1 55 ? 1.688 -26.281 -0.763 1 98.56 55 ARG B O 1
ATOM 1591 N N . GLN B 1 56 ? 2.455 -24.734 0.64 1 98 56 GLN B N 1
ATOM 1592 C CA . GLN B 1 56 ? 3.629 -24.453 -0.183 1 98 56 GLN B CA 1
ATOM 1593 C C . GLN B 1 56 ? 4.441 -25.719 -0.424 1 98 56 GLN B C 1
ATOM 1595 O O . GLN B 1 56 ? 5.035 -25.891 -1.492 1 98 56 GLN B O 1
ATOM 1600 N N . ASP B 1 57 ? 4.477 -26.672 0.543 1 98.38 57 ASP B N 1
ATOM 1601 C CA . ASP B 1 57 ? 5.203 -27.922 0.377 1 98.38 57 ASP B CA 1
ATOM 1602 C C . ASP B 1 57 ? 4.547 -28.797 -0.688 1 98.38 57 ASP B C 1
ATOM 1604 O O . ASP B 1 57 ? 5.234 -29.453 -1.471 1 98.38 57 ASP B O 1
ATOM 1608 N N . ASP B 1 58 ? 3.232 -28.859 -0.686 1 98.81 58 ASP B N 1
ATOM 1609 C CA . ASP B 1 58 ? 2.512 -29.594 -1.727 1 98.81 58 ASP B CA 1
ATOM 1610 C C . ASP B 1 58 ? 2.832 -29.031 -3.111 1 98.81 58 ASP B C 1
ATOM 1612 O O . ASP B 1 58 ? 3.037 -29.781 -4.059 1 98.81 58 ASP B O 1
ATOM 1616 N N . PHE B 1 59 ? 2.912 -27.75 -3.262 1 98.88 59 PHE B N 1
ATOM 1617 C CA . PHE B 1 59 ? 3.244 -27.109 -4.531 1 98.88 59 PHE B CA 1
ATOM 1618 C C . PHE B 1 59 ? 4.68 -27.422 -4.938 1 98.88 59 PHE B C 1
ATOM 1620 O O . PHE B 1 59 ? 4.945 -27.734 -6.098 1 98.88 59 PHE B O 1
ATOM 1627 N N . ALA B 1 60 ? 5.539 -27.359 -3.959 1 98.62 60 ALA B N 1
ATOM 1628 C CA . ALA B 1 60 ? 6.941 -27.672 -4.23 1 98.62 60 ALA B CA 1
ATOM 1629 C C . ALA B 1 60 ? 7.105 -29.109 -4.707 1 98.62 60 ALA B C 1
ATOM 1631 O O . ALA B 1 60 ? 7.844 -29.375 -5.656 1 98.62 60 ALA B O 1
ATOM 1632 N N . GLU B 1 61 ? 6.414 -29.984 -4.031 1 98.38 61 GLU B N 1
ATOM 1633 C CA . GLU B 1 61 ? 6.457 -31.391 -4.406 1 98.38 61 GLU B CA 1
ATOM 1634 C C . GLU B 1 61 ? 5.926 -31.609 -5.82 1 98.38 61 GLU B C 1
ATOM 1636 O O . GLU B 1 61 ? 6.406 -32.469 -6.547 1 98.38 61 GLU B O 1
ATOM 1641 N N . ALA B 1 62 ? 5.016 -30.766 -6.203 1 98.5 62 ALA B N 1
ATOM 1642 C CA . ALA B 1 62 ? 4.422 -30.844 -7.539 1 98.5 62 ALA B CA 1
ATOM 1643 C C . ALA B 1 62 ? 5.266 -30.078 -8.555 1 98.5 62 ALA B C 1
ATOM 1645 O O . ALA B 1 62 ? 4.875 -29.938 -9.719 1 98.5 62 ALA B O 1
ATOM 1646 N N . GLY B 1 63 ? 6.414 -29.5 -8.102 1 98.62 63 GLY B N 1
ATOM 1647 C CA . GLY B 1 63 ? 7.332 -28.828 -9 1 98.62 63 GLY B CA 1
ATOM 1648 C C . GLY B 1 63 ? 6.949 -27.375 -9.258 1 98.62 63 GLY B C 1
ATOM 1649 O O . GLY B 1 63 ? 7.25 -26.828 -10.328 1 98.62 63 GLY B O 1
ATOM 1650 N N . ALA B 1 64 ? 6.234 -26.766 -8.305 1 98.94 64 ALA B N 1
ATOM 1651 C CA . ALA B 1 64 ? 5.742 -25.406 -8.523 1 98.94 64 ALA B CA 1
ATOM 1652 C C . ALA B 1 64 ? 6.117 -24.5 -7.355 1 98.94 64 ALA B C 1
ATOM 1654 O O . ALA B 1 64 ? 6.27 -24.953 -6.223 1 98.94 64 ALA B O 1
ATOM 1655 N N . VAL B 1 65 ? 6.289 -23.234 -7.613 1 98.88 65 VAL B N 1
ATOM 1656 C CA . VAL B 1 65 ? 6.371 -22.188 -6.594 1 98.88 65 VAL B CA 1
ATOM 1657 C C . VAL B 1 65 ? 5.109 -21.328 -6.629 1 98.88 65 VAL B C 1
ATOM 1659 O O . VAL B 1 65 ? 4.488 -21.172 -7.684 1 98.88 65 VAL B O 1
ATOM 1662 N N . VAL B 1 66 ? 4.688 -20.844 -5.496 1 98.94 66 VAL B N 1
ATOM 1663 C CA . VAL B 1 66 ? 3.592 -19.875 -5.391 1 98.94 66 VAL B CA 1
ATOM 1664 C C . VAL B 1 66 ? 4.152 -18.484 -5.168 1 98.94 66 VAL B C 1
ATOM 1666 O O . VAL B 1 66 ? 5.012 -18.281 -4.312 1 98.94 66 VAL B O 1
ATOM 1669 N N . LEU B 1 67 ? 3.738 -17.531 -5.973 1 98.94 67 LEU B N 1
ATOM 1670 C CA . LEU B 1 67 ? 4.086 -16.109 -5.828 1 98.94 67 LEU B CA 1
ATOM 1671 C C . LEU B 1 67 ? 2.832 -15.266 -5.656 1 98.94 67 LEU B C 1
ATOM 1673 O O . LEU B 1 67 ? 1.915 -15.328 -6.48 1 98.94 67 LEU B O 1
ATOM 1677 N N . GLY B 1 68 ? 2.756 -14.539 -4.566 1 98.94 68 GLY B N 1
ATOM 1678 C CA . GLY B 1 68 ? 1.725 -13.523 -4.422 1 98.94 68 GLY B CA 1
ATOM 1679 C C . GLY B 1 68 ? 2.137 -12.172 -4.973 1 98.94 68 GLY B C 1
ATOM 1680 O O . GLY B 1 68 ? 3.287 -11.758 -4.816 1 98.94 68 GLY B O 1
ATOM 1681 N N . VAL B 1 69 ? 1.216 -11.469 -5.613 1 98.94 69 VAL B N 1
ATOM 1682 C CA . VAL B 1 69 ? 1.52 -10.172 -6.211 1 98.94 69 VAL B CA 1
ATOM 1683 C C . VAL B 1 69 ? 0.398 -9.188 -5.902 1 98.94 69 VAL B C 1
ATOM 1685 O O . VAL B 1 69 ? -0.779 -9.484 -6.113 1 98.94 69 VAL B O 1
ATOM 1688 N N . ASN B 1 70 ? 0.714 -8.109 -5.359 1 98.88 70 ASN B N 1
ATOM 1689 C CA . ASN B 1 70 ? -0.176 -6.949 -5.379 1 98.88 70 ASN B CA 1
ATOM 1690 C C . ASN B 1 70 ? 0.606 -5.641 -5.344 1 98.88 70 ASN B C 1
ATOM 1692 O O . ASN B 1 70 ? 1.825 -5.633 -5.52 1 98.88 70 ASN B O 1
ATOM 1696 N N . ARG B 1 71 ? -0.082 -4.566 -5.172 1 98.62 71 ARG B N 1
ATOM 1697 C CA . ARG B 1 71 ? 0.5 -3.244 -5.367 1 98.62 71 ARG B CA 1
ATOM 1698 C C . ARG B 1 71 ? 1.142 -2.732 -4.082 1 98.62 71 ARG B C 1
ATOM 1700 O O . ARG B 1 71 ? 1.738 -1.653 -4.062 1 98.62 71 ARG B O 1
ATOM 1707 N N . ASP B 1 72 ? 1.006 -3.426 -2.93 1 98.81 72 ASP B N 1
ATOM 1708 C CA . ASP B 1 72 ? 1.577 -2.934 -1.681 1 98.81 72 ASP B CA 1
ATOM 1709 C C . ASP B 1 72 ? 3.1 -3.064 -1.684 1 98.81 72 ASP B C 1
ATOM 1711 O O . ASP B 1 72 ? 3.664 -3.787 -2.506 1 98.81 72 ASP B O 1
ATOM 1715 N N . SER B 1 73 ? 3.797 -2.309 -0.811 1 98.75 73 SER B N 1
ATOM 1716 C CA . SER B 1 73 ? 5.254 -2.248 -0.762 1 98.75 73 SER B CA 1
ATOM 1717 C C . SER B 1 73 ? 5.84 -3.506 -0.126 1 98.75 73 SER B C 1
ATOM 1719 O O . SER B 1 73 ? 5.129 -4.25 0.553 1 98.75 73 SER B O 1
ATOM 1721 N N . VAL B 1 74 ? 7.129 -3.701 -0.308 1 98.75 74 VAL B N 1
ATOM 1722 C CA . VAL B 1 74 ? 7.816 -4.816 0.334 1 98.75 74 VAL B CA 1
ATOM 1723 C C . VAL B 1 74 ? 7.754 -4.656 1.852 1 98.75 74 VAL B C 1
ATOM 1725 O O . VAL B 1 74 ? 7.688 -5.648 2.584 1 98.75 74 VAL B O 1
ATOM 1728 N N . TYR B 1 75 ? 7.73 -3.402 2.371 1 98.81 75 TYR B N 1
ATOM 1729 C CA . TYR B 1 75 ? 7.617 -3.162 3.807 1 98.81 75 TYR B CA 1
ATOM 1730 C C . TYR B 1 75 ? 6.301 -3.709 4.348 1 98.81 75 TYR B C 1
ATOM 1732 O O . TYR B 1 75 ? 6.281 -4.402 5.367 1 98.81 75 TYR B O 1
ATOM 1740 N N . THR B 1 76 ? 5.246 -3.4 3.662 1 98.88 76 THR B N 1
ATOM 1741 C CA . THR B 1 76 ? 3.932 -3.895 4.051 1 98.88 76 THR B CA 1
ATOM 1742 C C . THR B 1 76 ? 3.855 -5.41 3.896 1 98.88 76 THR B C 1
ATOM 1744 O O . THR B 1 76 ? 3.338 -6.102 4.777 1 98.88 76 THR B O 1
ATOM 1747 N N . HIS B 1 77 ? 4.367 -5.867 2.768 1 98.94 77 HIS B N 1
ATOM 1748 C CA . HIS B 1 77 ? 4.398 -7.309 2.537 1 98.94 77 HIS B CA 1
ATOM 1749 C C . HIS B 1 77 ? 5.078 -8.031 3.695 1 98.94 77 HIS B C 1
ATOM 1751 O O . HIS B 1 77 ? 4.551 -9.031 4.203 1 98.94 77 HIS B O 1
ATOM 1757 N N . LYS B 1 78 ? 6.223 -7.574 4.105 1 98.81 78 LYS B N 1
ATOM 1758 C CA . LYS B 1 78 ? 6.984 -8.227 5.164 1 98.81 78 LYS B CA 1
ATOM 1759 C C . LYS B 1 78 ? 6.227 -8.195 6.488 1 98.81 78 LYS B C 1
ATOM 1761 O O . LYS B 1 78 ? 6.164 -9.203 7.199 1 98.81 78 LYS B O 1
ATOM 1766 N N . ALA B 1 79 ? 5.656 -7.07 6.805 1 98.81 79 ALA B N 1
ATOM 1767 C CA . ALA B 1 79 ? 4.887 -6.945 8.039 1 98.81 79 ALA B CA 1
ATOM 1768 C C . ALA B 1 79 ? 3.682 -7.883 8.031 1 98.81 79 ALA B C 1
ATOM 1770 O O . ALA B 1 79 ? 3.406 -8.555 9.031 1 98.81 79 ALA B O 1
ATOM 1771 N N . TRP B 1 80 ? 2.965 -7.902 6.918 1 98.88 80 TRP B N 1
ATOM 1772 C CA . TRP B 1 80 ? 1.788 -8.75 6.762 1 98.88 80 TRP B CA 1
ATOM 1773 C C . TRP B 1 80 ? 2.164 -10.227 6.848 1 98.88 80 TRP B C 1
ATOM 1775 O O . TRP B 1 80 ? 1.516 -11 7.555 1 98.88 80 TRP B O 1
ATOM 1785 N N . ALA B 1 81 ? 3.209 -10.578 6.145 1 98.81 81 ALA B N 1
ATOM 1786 C CA . ALA B 1 81 ? 3.691 -11.953 6.133 1 98.81 81 ALA B CA 1
ATOM 1787 C C . ALA B 1 81 ? 4.055 -12.422 7.543 1 98.81 81 ALA B C 1
ATOM 1789 O O . ALA B 1 81 ? 3.715 -13.539 7.941 1 98.81 81 ALA B O 1
ATOM 1790 N N . ALA B 1 82 ? 4.719 -11.586 8.242 1 98.31 82 ALA B N 1
ATOM 1791 C CA . ALA B 1 82 ? 5.125 -11.906 9.609 1 98.31 82 ALA B CA 1
ATOM 1792 C C . ALA B 1 82 ? 3.906 -12.109 10.508 1 98.31 82 ALA B C 1
ATOM 1794 O O . ALA B 1 82 ? 3.863 -13.047 11.305 1 98.31 82 ALA B O 1
ATOM 1795 N N . GLU B 1 83 ? 2.947 -11.289 10.359 1 98.12 83 GLU B N 1
ATOM 1796 C CA . GLU B 1 83 ? 1.776 -11.32 11.234 1 98.12 83 GLU B CA 1
ATOM 1797 C C . GLU B 1 83 ? 0.891 -12.523 10.93 1 98.12 83 GLU B C 1
ATOM 1799 O O . GLU B 1 83 ? 0.297 -13.109 11.844 1 98.12 83 GLU B O 1
ATOM 1804 N N . TYR B 1 84 ? 0.774 -12.914 9.68 1 98.12 84 TYR B N 1
ATOM 1805 C CA . TYR B 1 84 ? -0.205 -13.914 9.273 1 98.12 84 TYR B CA 1
ATOM 1806 C C . TYR B 1 84 ? 0.476 -15.234 8.93 1 98.12 84 TYR B C 1
ATOM 1808 O O . TYR B 1 84 ? -0.174 -16.172 8.461 1 98.12 84 TYR B O 1
ATOM 1816 N N . GLY B 1 85 ? 1.759 -15.32 9.109 1 97.69 85 GLY B N 1
ATOM 1817 C CA . GLY B 1 85 ? 2.49 -16.547 8.859 1 97.69 85 GLY B CA 1
ATOM 1818 C C . GLY B 1 85 ? 2.553 -16.922 7.395 1 97.69 85 GLY B C 1
ATOM 1819 O O . GLY B 1 85 ? 2.332 -18.078 7.031 1 97.69 85 GLY B O 1
ATOM 1820 N N . ILE B 1 86 ? 2.721 -15.969 6.52 1 98.75 86 ILE B N 1
ATOM 1821 C CA . ILE B 1 86 ? 2.805 -16.188 5.078 1 98.75 86 ILE B CA 1
ATOM 1822 C C . ILE B 1 86 ? 4.258 -16.438 4.676 1 98.75 86 ILE B C 1
ATOM 1824 O O . ILE B 1 86 ? 5.113 -15.562 4.852 1 98.75 86 ILE B O 1
ATOM 1828 N N . GLU B 1 87 ? 4.484 -17.578 4.082 1 98.44 87 GLU B N 1
ATOM 1829 C CA . GLU B 1 87 ? 5.859 -17.969 3.787 1 98.44 87 GLU B CA 1
ATOM 1830 C C . GLU B 1 87 ? 6.152 -17.875 2.291 1 98.44 87 GLU B C 1
ATOM 1832 O O . GLU B 1 87 ? 7.316 -17.844 1.883 1 98.44 87 GLU B O 1
ATOM 1837 N N . VAL B 1 88 ? 5.121 -17.828 1.464 1 98.75 88 VAL B N 1
ATOM 1838 C CA . VAL B 1 88 ? 5.348 -17.688 0.03 1 98.75 88 VAL B CA 1
ATOM 1839 C C . VAL B 1 88 ? 5.836 -16.281 -0.276 1 98.75 88 VAL B C 1
ATOM 1841 O O . VAL B 1 88 ? 5.457 -15.32 0.404 1 98.75 88 VAL B O 1
ATOM 1844 N N . PRO B 1 89 ? 6.734 -16.109 -1.3 1 98.88 89 PRO B N 1
ATOM 1845 C CA . PRO B 1 89 ? 7.176 -14.758 -1.663 1 98.88 89 PRO B CA 1
ATOM 1846 C C . PRO B 1 89 ? 6.023 -13.852 -2.086 1 98.88 89 PRO B C 1
ATOM 1848 O O . PRO B 1 89 ? 5.125 -14.281 -2.811 1 98.88 89 PRO B O 1
ATOM 1851 N N . LEU B 1 90 ? 6.039 -12.695 -1.545 1 98.94 90 LEU B N 1
ATOM 1852 C CA . LEU B 1 90 ? 5.133 -11.625 -1.964 1 98.94 90 LEU B CA 1
ATOM 1853 C C . LEU B 1 90 ? 5.875 -10.562 -2.764 1 98.94 90 LEU B C 1
ATOM 1855 O O . LEU B 1 90 ? 6.934 -10.094 -2.344 1 98.94 90 LEU B O 1
ATOM 1859 N N . LEU B 1 91 ? 5.34 -10.234 -3.914 1 98.94 91 LEU B N 1
ATOM 1860 C CA . LEU B 1 91 ? 5.973 -9.32 -4.863 1 98.94 91 LEU B CA 1
ATOM 1861 C C . LEU B 1 91 ? 5.242 -7.988 -4.906 1 98.94 91 LEU B C 1
ATOM 1863 O O . LEU B 1 91 ? 4.008 -7.949 -4.91 1 98.94 91 LEU B O 1
ATOM 1867 N N . ALA B 1 92 ? 6.031 -6.949 -4.961 1 98.88 92 ALA B N 1
ATOM 1868 C CA . ALA B 1 92 ? 5.488 -5.598 -4.91 1 98.88 92 ALA B CA 1
ATOM 1869 C C . ALA B 1 92 ? 5.348 -5.012 -6.312 1 98.88 92 ALA B C 1
ATOM 1871 O O . ALA B 1 92 ? 6.328 -4.566 -6.91 1 98.88 92 ALA B O 1
ATOM 1872 N N . ASP B 1 93 ? 4.152 -4.98 -6.816 1 98.75 93 ASP B N 1
ATOM 1873 C CA . ASP B 1 93 ? 3.803 -4.34 -8.078 1 98.75 93 ASP B CA 1
ATOM 1874 C C . ASP B 1 93 ? 3.207 -2.955 -7.848 1 98.75 93 ASP B C 1
ATOM 1876 O O . ASP B 1 93 ? 2.066 -2.691 -8.234 1 98.75 93 ASP B O 1
ATOM 1880 N N . MET B 1 94 ? 3.986 -2.086 -7.363 1 98.19 94 MET B N 1
ATOM 1881 C CA . MET B 1 94 ? 3.512 -0.86 -6.727 1 98.19 94 MET B CA 1
ATOM 1882 C C . MET B 1 94 ? 2.787 0.031 -7.73 1 98.19 94 MET B C 1
ATOM 1884 O O . MET B 1 94 ? 1.896 0.796 -7.355 1 98.19 94 MET B O 1
ATOM 1888 N N . ASN B 1 95 ? 3.113 -0.05 -9.016 1 97.19 95 ASN B N 1
ATOM 1889 C CA . ASN B 1 95 ? 2.48 0.802 -10.016 1 97.19 95 ASN B CA 1
ATOM 1890 C C . ASN B 1 95 ? 1.444 0.033 -10.836 1 97.19 95 ASN B C 1
ATOM 1892 O O . ASN B 1 95 ? 0.931 0.543 -11.828 1 97.19 95 ASN B O 1
ATOM 1896 N N . LEU B 1 96 ? 1.207 -1.242 -10.547 1 98.25 96 LEU B N 1
ATOM 1897 C CA . LEU B 1 96 ? 0.195 -2.098 -11.156 1 98.25 96 LEU B CA 1
ATOM 1898 C C . LEU B 1 96 ? 0.562 -2.43 -12.602 1 98.25 96 LEU B C 1
ATOM 1900 O O . LEU B 1 96 ? -0.3 -2.828 -13.383 1 98.25 96 LEU B O 1
ATOM 1904 N N . ASN B 1 97 ? 1.866 -2.234 -12.945 1 98.31 97 ASN B N 1
ATOM 1905 C CA . ASN B 1 97 ? 2.283 -2.525 -14.312 1 98.31 97 ASN B CA 1
ATOM 1906 C C . ASN B 1 97 ? 2.109 -4.004 -14.648 1 98.31 97 ASN B C 1
ATOM 1908 O O . ASN B 1 97 ? 1.601 -4.344 -15.719 1 98.31 97 ASN B O 1
ATOM 1912 N N . VAL B 1 98 ? 2.514 -4.891 -13.773 1 98.88 98 VAL B N 1
ATOM 1913 C CA . VAL B 1 98 ? 2.389 -6.324 -14.016 1 98.88 98 VAL B CA 1
ATOM 1914 C C . VAL B 1 98 ? 0.913 -6.719 -14.039 1 98.88 98 VAL B C 1
ATOM 1916 O O . VAL B 1 98 ? 0.474 -7.461 -14.922 1 98.88 98 VAL B O 1
ATOM 1919 N N . ALA B 1 99 ? 0.155 -6.195 -13.047 1 98.88 99 ALA B N 1
ATOM 1920 C CA . ALA B 1 99 ? -1.282 -6.457 -13.031 1 98.88 99 ALA B CA 1
ATOM 1921 C C . ALA B 1 99 ? -1.93 -6.074 -14.352 1 98.88 99 ALA B C 1
ATOM 1923 O O . ALA B 1 99 ? -2.816 -6.777 -14.844 1 98.88 99 ALA B O 1
ATOM 1924 N N . ARG B 1 100 ? -1.511 -4.957 -14.977 1 98.69 100 ARG B N 1
ATOM 1925 C CA . ARG B 1 100 ? -2.043 -4.512 -16.266 1 98.69 100 ARG B CA 1
ATOM 1926 C C . ARG B 1 100 ? -1.662 -5.48 -17.375 1 98.69 100 ARG B C 1
ATOM 1928 O O . ARG B 1 100 ? -2.49 -5.812 -18.234 1 98.69 100 ARG B O 1
ATOM 1935 N N . GLN B 1 101 ? -0.459 -5.93 -17.344 1 98.81 101 GLN B N 1
ATOM 1936 C CA . GLN B 1 101 ? 0.013 -6.875 -18.359 1 98.81 101 GLN B CA 1
ATOM 1937 C C . GLN B 1 101 ? -0.773 -8.18 -18.297 1 98.81 101 GLN B C 1
ATOM 1939 O O . GLN B 1 101 ? -0.991 -8.82 -19.328 1 98.81 101 GLN B O 1
ATOM 1944 N N . TYR B 1 102 ? -1.222 -8.539 -17.094 1 98.88 102 TYR B N 1
ATOM 1945 C CA . TYR B 1 102 ? -1.964 -9.781 -16.906 1 98.88 102 TYR B CA 1
ATOM 1946 C C . TYR B 1 102 ? -3.467 -9.531 -17 1 98.88 102 TYR B C 1
ATOM 1948 O O . TYR B 1 102 ? -4.262 -10.453 -16.812 1 98.88 102 TYR B O 1
ATOM 1956 N N . GLY B 1 103 ? -3.85 -8.305 -17.203 1 98.56 103 GLY B N 1
ATOM 1957 C CA . GLY B 1 103 ? -5.238 -7.969 -17.484 1 98.56 103 GLY B CA 1
ATOM 1958 C C . GLY B 1 103 ? -6.102 -7.941 -16.234 1 98.56 103 GLY B C 1
ATOM 1959 O O . GLY B 1 103 ? -7.32 -8.102 -16.312 1 98.56 103 GLY B O 1
ATOM 1960 N N . VAL B 1 104 ? -5.512 -7.688 -15.031 1 98.75 104 VAL B N 1
ATOM 1961 C CA . VAL B 1 104 ? -6.305 -7.836 -13.82 1 98.75 104 VAL B CA 1
ATOM 1962 C C . VAL B 1 104 ? -6.258 -6.543 -13.008 1 98.75 104 VAL B C 1
ATOM 1964 O O . VAL B 1 104 ? -6.809 -6.473 -11.906 1 98.75 104 VAL B O 1
ATOM 1967 N N . ALA B 1 105 ? -5.645 -5.5 -13.547 1 98.56 105 ALA B N 1
ATOM 1968 C CA . ALA B 1 105 ? -5.605 -4.223 -12.844 1 98.56 105 ALA B CA 1
ATOM 1969 C C . ALA B 1 105 ? -6.984 -3.574 -12.805 1 98.56 105 ALA B C 1
ATOM 1971 O O . ALA B 1 105 ? -7.723 -3.607 -13.789 1 98.56 105 ALA B O 1
ATOM 1972 N N . ILE B 1 106 ? -7.367 -3.068 -11.695 1 98.31 106 ILE B N 1
ATOM 1973 C CA . ILE B 1 106 ? -8.523 -2.193 -11.516 1 98.31 106 ILE B CA 1
ATOM 1974 C C . ILE B 1 106 ? -8.047 -0.771 -11.227 1 98.31 106 ILE B C 1
ATOM 1976 O O . ILE B 1 106 ? -7.98 -0.357 -10.07 1 98.31 106 ILE B O 1
ATOM 1980 N N . ASP B 1 107 ? -7.801 -0.047 -12.227 1 95.56 107 ASP B N 1
ATOM 1981 C CA . ASP B 1 107 ? -7.109 1.236 -12.141 1 95.56 107 ASP B CA 1
ATOM 1982 C C . ASP B 1 107 ? -7.918 2.246 -11.328 1 95.56 107 ASP B C 1
ATOM 1984 O O . ASP B 1 107 ? -7.355 3.029 -10.562 1 95.56 107 ASP B O 1
ATOM 1988 N N . GLU B 1 108 ? -9.18 2.172 -11.531 1 95.25 108 GLU B N 1
ATOM 1989 C CA . GLU B 1 108 ? -10.039 3.143 -10.852 1 95.25 108 GLU B CA 1
ATOM 1990 C C . GLU B 1 108 ? -9.945 2.99 -9.336 1 95.25 108 GLU B C 1
ATOM 1992 O O . GLU B 1 108 ? -10.141 3.959 -8.602 1 95.25 108 GLU B O 1
ATOM 1997 N N . ARG B 1 109 ? -9.578 1.825 -8.898 1 96.5 109 ARG B N 1
ATOM 1998 C CA . ARG B 1 109 ? -9.5 1.548 -7.469 1 96.5 109 ARG B CA 1
ATOM 1999 C C . ARG B 1 109 ? -8.047 1.496 -7.004 1 96.5 109 ARG B C 1
ATOM 2001 O O . ARG B 1 109 ? -7.777 1.374 -5.805 1 96.5 109 ARG B O 1
ATOM 2008 N N . GLY B 1 110 ? -7.102 1.549 -7.93 1 96.94 110 GLY B N 1
ATOM 2009 C CA . GLY B 1 110 ? -5.688 1.488 -7.602 1 96.94 110 GLY B CA 1
ATOM 2010 C C . GLY B 1 110 ? -5.258 0.14 -7.051 1 96.94 110 GLY B C 1
ATOM 2011 O O . GLY B 1 110 ? -4.383 0.065 -6.184 1 96.94 110 GLY B O 1
ATOM 2012 N N . ILE B 1 111 ? -5.941 -0.983 -7.457 1 98.62 111 ILE B N 1
ATOM 2013 C CA . ILE B 1 111 ? -5.613 -2.32 -6.977 1 98.62 111 ILE B CA 1
ATOM 2014 C C . ILE B 1 111 ? -5.648 -3.311 -8.141 1 98.62 111 ILE B C 1
ATOM 2016 O O . ILE B 1 111 ? -5.992 -2.943 -9.266 1 98.62 111 ILE B O 1
ATOM 2020 N N . SER B 1 112 ? -5.242 -4.504 -7.895 1 98.69 112 SER B N 1
ATOM 2021 C CA . SER B 1 112 ? -5.52 -5.613 -8.805 1 98.69 112 SER B CA 1
ATOM 2022 C C . SER B 1 112 ? -6.758 -6.387 -8.367 1 98.69 112 SER B C 1
ATOM 2024 O O . SER B 1 112 ? -7.082 -6.43 -7.176 1 98.69 112 SER B O 1
ATOM 2026 N N . GLY B 1 113 ? -7.379 -6.961 -9.352 1 98.69 113 GLY B N 1
ATOM 2027 C CA . GLY B 1 113 ? -8.352 -7.996 -9.023 1 98.69 113 GLY B CA 1
ATOM 2028 C C . GLY B 1 113 ? -7.719 -9.234 -8.414 1 98.69 113 GLY B C 1
ATOM 2029 O O . GLY B 1 113 ? -6.5 -9.289 -8.234 1 98.69 113 GLY B O 1
ATOM 2030 N N . ARG B 1 114 ? -8.609 -10.141 -8.016 1 98.88 114 ARG B N 1
ATOM 2031 C CA . ARG B 1 114 ? -8.156 -11.43 -7.512 1 98.88 114 ARG B CA 1
ATOM 2032 C C . ARG B 1 114 ? -8.109 -12.469 -8.625 1 98.88 114 ARG B C 1
ATOM 2034 O O . ARG B 1 114 ? -9.109 -12.703 -9.305 1 98.88 114 ARG B O 1
ATOM 2041 N N . ALA B 1 115 ? -6.965 -13.07 -8.836 1 98.88 115 ALA B N 1
ATOM 2042 C CA . ALA B 1 115 ? -6.781 -13.984 -9.961 1 98.88 115 ALA B CA 1
ATOM 2043 C C . ALA B 1 115 ? -5.645 -14.961 -9.688 1 98.88 115 ALA B C 1
ATOM 2045 O O . ALA B 1 115 ? -4.738 -14.672 -8.906 1 98.88 115 ALA B O 1
ATOM 2046 N N . VAL B 1 116 ? -5.707 -16.109 -10.305 1 98.94 116 VAL B N 1
ATOM 2047 C CA . VAL B 1 116 ? -4.656 -17.125 -10.242 1 98.94 116 VAL B CA 1
ATOM 2048 C C . VAL B 1 116 ? -4.246 -17.531 -11.656 1 98.94 116 VAL B C 1
ATOM 2050 O O . VAL B 1 116 ? -5.105 -17.781 -12.508 1 98.94 116 VAL B O 1
ATOM 2053 N N . PHE B 1 117 ? -3.01 -17.516 -11.938 1 98.94 117 PHE B N 1
ATOM 2054 C CA . PHE B 1 117 ? -2.416 -18.031 -13.164 1 98.94 117 PHE B CA 1
ATOM 2055 C C . PHE B 1 117 ? -1.475 -19.203 -12.859 1 98.94 117 PHE B C 1
ATOM 2057 O O . PHE B 1 117 ? -0.67 -19.125 -11.93 1 98.94 117 PHE B O 1
ATOM 2064 N N . LEU B 1 118 ? -1.607 -20.234 -13.555 1 98.94 118 LEU B N 1
ATOM 2065 C CA . LEU B 1 118 ? -0.633 -21.328 -13.539 1 98.94 118 LEU B CA 1
ATOM 2066 C C . LEU B 1 118 ? 0.247 -21.266 -14.789 1 98.94 118 LEU B C 1
ATOM 2068 O O . LEU B 1 118 ? -0.253 -21.359 -15.906 1 98.94 118 LEU B O 1
ATOM 2072 N N . ILE B 1 119 ? 1.495 -21.031 -14.586 1 98.94 119 ILE B N 1
ATOM 2073 C CA . ILE B 1 119 ? 2.479 -20.922 -15.656 1 98.94 119 ILE B CA 1
ATOM 2074 C C . ILE B 1 119 ? 3.398 -22.141 -15.641 1 98.94 119 ILE B C 1
ATOM 2076 O O . ILE B 1 119 ? 4.023 -22.453 -14.625 1 98.94 119 ILE B O 1
ATOM 2080 N N . ASP B 1 120 ? 3.535 -22.859 -16.719 1 98.88 120 ASP B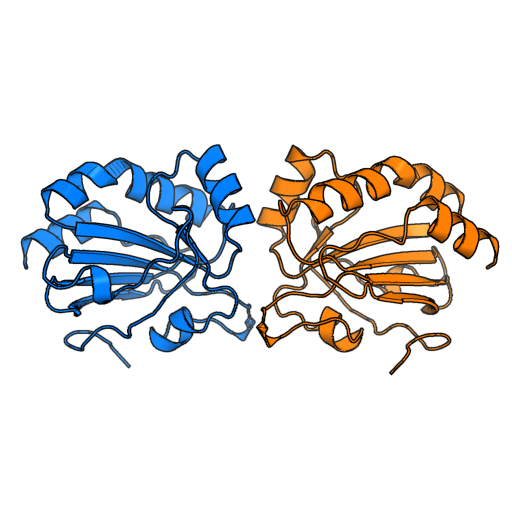 N 1
ATOM 2081 C CA . ASP B 1 120 ? 4.328 -24.094 -16.734 1 98.88 120 ASP B CA 1
ATOM 2082 C C . ASP B 1 120 ? 5.816 -23.781 -16.891 1 98.88 120 ASP B C 1
ATOM 2084 O O . ASP B 1 120 ? 6.203 -22.609 -17 1 98.88 120 ASP B O 1
ATOM 2088 N N . LYS B 1 121 ? 6.668 -24.797 -16.859 1 98.69 121 LYS B N 1
ATOM 2089 C CA . LYS B 1 121 ? 8.125 -24.656 -16.891 1 98.69 121 LYS B CA 1
ATOM 2090 C C . LYS B 1 121 ? 8.578 -24.031 -18.203 1 98.69 121 LYS B C 1
ATOM 2092 O O . LYS B 1 121 ? 9.703 -23.531 -18.297 1 98.69 121 LYS B O 1
ATOM 2097 N N . GLY B 1 122 ? 7.746 -24.094 -19.172 1 98.62 122 GLY B N 1
ATOM 2098 C CA . GLY B 1 122 ? 8.047 -23.453 -20.453 1 98.62 122 GLY B CA 1
ATOM 2099 C C . GLY B 1 122 ? 7.691 -21.984 -20.484 1 98.62 122 GLY B C 1
ATOM 2100 O O . GLY B 1 122 ? 8.016 -21.281 -21.453 1 98.62 122 GLY B O 1
ATOM 2101 N N . GLY B 1 123 ? 7 -21.469 -19.484 1 98.81 123 GLY B N 1
ATOM 2102 C CA . GLY B 1 123 ? 6.609 -20.078 -19.391 1 98.81 123 GLY B CA 1
ATOM 2103 C C . GLY B 1 123 ? 5.262 -19.797 -20.031 1 98.81 123 GLY B C 1
ATOM 2104 O O . GLY B 1 123 ? 4.953 -18.641 -20.359 1 98.81 123 GLY B O 1
ATOM 2105 N N . VAL B 1 124 ? 4.512 -20.828 -20.25 1 98.88 124 VAL B N 1
ATOM 2106 C CA . VAL B 1 124 ? 3.213 -20.719 -20.906 1 98.88 124 VAL B CA 1
ATOM 2107 C C . VAL B 1 124 ? 2.098 -20.781 -19.875 1 98.88 124 VAL B C 1
ATOM 2109 O O . VAL B 1 124 ? 2.143 -21.594 -18.953 1 98.88 124 VAL B O 1
ATOM 2112 N N . VAL B 1 125 ? 1.131 -19.906 -19.969 1 98.94 125 VAL B N 1
ATOM 2113 C CA . VAL B 1 125 ? -0.023 -19.938 -19.078 1 98.94 125 VAL B CA 1
ATOM 2114 C C . VAL B 1 125 ? -0.898 -21.141 -19.406 1 98.94 125 VAL B C 1
ATOM 2116 O O . VAL B 1 125 ? -1.361 -21.297 -20.531 1 98.94 125 VAL B O 1
ATOM 2119 N N . ARG B 1 126 ? -1.146 -21.984 -18.391 1 98.81 126 ARG B N 1
ATOM 2120 C CA . ARG B 1 126 ? -1.877 -23.234 -18.594 1 98.81 126 ARG B CA 1
ATOM 2121 C C . ARG B 1 126 ? -3.217 -23.203 -17.859 1 98.81 126 ARG B C 1
ATOM 2123 O O . ARG B 1 126 ? -4.086 -24.031 -18.125 1 98.81 126 ARG B O 1
ATOM 2130 N N . PHE B 1 127 ? -3.379 -22.312 -17.031 1 98.88 127 PHE B N 1
ATOM 2131 C CA . PHE B 1 127 ? -4.621 -22.062 -16.312 1 98.88 127 PHE B CA 1
ATOM 2132 C C . PHE B 1 127 ? -4.738 -20.594 -15.922 1 98.88 127 PHE B C 1
ATOM 2134 O O . PHE B 1 127 ? -3.744 -19.953 -15.578 1 98.88 127 PHE B O 1
ATOM 2141 N N . GLU B 1 128 ? -5.859 -20.016 -16.047 1 98.75 128 GLU B N 1
ATOM 2142 C CA . GLU B 1 128 ? -6.148 -18.656 -15.586 1 98.75 128 GLU B CA 1
ATOM 2143 C C . GLU B 1 128 ? -7.574 -18.547 -15.055 1 98.75 128 GLU B C 1
ATOM 2145 O O . GLU B 1 128 ? -8.508 -19.094 -15.648 1 98.75 128 GLU B O 1
ATOM 2150 N N . TYR B 1 129 ? -7.68 -17.922 -13.922 1 98.75 129 TYR B N 1
ATOM 2151 C CA . TYR B 1 129 ? -8.984 -17.625 -13.352 1 98.75 129 TYR B CA 1
ATOM 2152 C C . TYR B 1 129 ? -8.992 -16.25 -12.68 1 98.75 129 TYR B C 1
ATOM 2154 O O . TYR B 1 129 ? -8.133 -15.961 -11.844 1 98.75 129 TYR B O 1
ATOM 2162 N N . VAL B 1 130 ? -9.891 -15.422 -13.07 1 98.5 130 VAL B N 1
ATOM 2163 C CA . VAL B 1 130 ? -10.102 -14.102 -12.477 1 98.5 130 VAL B CA 1
ATOM 2164 C C . VAL B 1 130 ? -11.438 -14.078 -11.727 1 98.5 130 VAL B C 1
ATOM 2166 O O . VAL B 1 130 ? -12.492 -14.312 -12.32 1 98.5 130 VAL B O 1
ATOM 2169 N N . GLU B 1 131 ? -11.367 -13.852 -10.469 1 98.81 131 GLU B N 1
ATOM 2170 C CA . GLU B 1 131 ? -12.594 -13.773 -9.68 1 98.81 131 GLU B CA 1
ATOM 2171 C C . GLU B 1 131 ? -13.5 -12.656 -10.18 1 98.81 131 GLU B C 1
ATOM 2173 O O . GLU B 1 131 ? -13.016 -11.594 -10.602 1 98.81 131 GLU B O 1
ATOM 2178 N N . ALA B 1 132 ? -14.789 -12.93 -10.039 1 98.12 132 ALA B N 1
ATOM 2179 C CA . ALA B 1 132 ? -15.75 -11.922 -10.484 1 98.12 132 ALA B CA 1
ATOM 2180 C C . ALA B 1 132 ? -15.664 -10.664 -9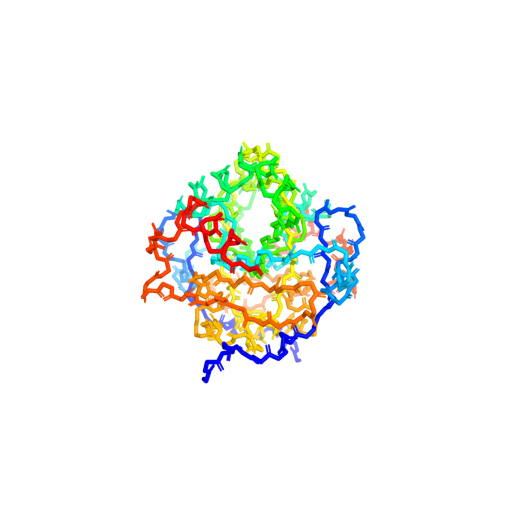.625 1 98.12 132 ALA B C 1
ATOM 2182 O O . ALA B 1 132 ? -15.789 -9.547 -10.141 1 98.12 132 ALA B O 1
ATOM 2183 N N . GLN B 1 133 ? -15.469 -10.867 -8.406 1 98 133 GLN B N 1
ATOM 2184 C CA . GLN B 1 133 ? -15.297 -9.781 -7.449 1 98 133 GLN B CA 1
ATOM 2185 C C . GLN B 1 133 ? -14.016 -9.961 -6.637 1 98 133 GLN B C 1
ATOM 2187 O O . GLN B 1 133 ? -13.555 -11.078 -6.441 1 98 133 GLN B O 1
ATOM 2192 N N . THR B 1 134 ? -13.461 -8.812 -6.152 1 98.38 134 THR B N 1
ATOM 2193 C CA . THR B 1 134 ? -12.219 -8.859 -5.395 1 98.38 134 THR B CA 1
ATOM 2194 C C . THR B 1 134 ? -12.406 -9.633 -4.094 1 98.38 134 THR B C 1
ATOM 2196 O O . THR B 1 134 ? -11.445 -10.172 -3.539 1 98.38 134 THR B O 1
ATOM 2199 N N . GLY B 1 135 ? -13.625 -9.68 -3.658 1 98.19 135 GLY B N 1
ATOM 2200 C CA . GLY B 1 135 ? -13.906 -10.359 -2.404 1 98.19 135 GLY B CA 1
ATOM 2201 C C . GLY B 1 135 ? -14.188 -11.836 -2.576 1 98.19 135 GLY B C 1
ATOM 2202 O O . GLY B 1 135 ? -14.359 -12.562 -1.592 1 98.19 135 GLY B O 1
ATOM 2203 N N . ASP B 1 136 ? -14.281 -12.305 -3.816 1 98.56 136 ASP B N 1
ATOM 2204 C CA . ASP B 1 136 ? -14.5 -13.719 -4.09 1 98.56 136 ASP B CA 1
ATOM 2205 C C . ASP B 1 136 ? -13.203 -14.516 -3.934 1 98.56 136 ASP B C 1
ATOM 2207 O O . ASP B 1 136 ? -12.117 -14.023 -4.262 1 98.56 136 ASP B O 1
ATOM 2211 N N . TYR B 1 137 ? -13.297 -15.672 -3.408 1 98.44 137 TYR B N 1
ATOM 2212 C CA . TYR B 1 137 ? -12.188 -16.609 -3.248 1 98.44 137 TYR B CA 1
ATOM 2213 C C . TYR B 1 137 ? -12.625 -18.031 -3.574 1 98.44 137 TYR B C 1
ATOM 2215 O O . TYR B 1 137 ? -12.969 -18.812 -2.676 1 98.44 137 TYR B O 1
ATOM 2223 N N . THR B 1 138 ? -12.594 -18.328 -4.844 1 98.5 138 THR B N 1
ATOM 2224 C CA . THR B 1 138 ? -13.125 -19.609 -5.324 1 98.5 138 THR B CA 1
ATOM 2225 C C . THR B 1 138 ? -11.992 -20.578 -5.652 1 98.5 138 THR B C 1
ATOM 2227 O O . THR B 1 138 ? -12.141 -21.797 -5.496 1 98.5 138 THR B O 1
ATOM 2230 N N . VAL B 1 139 ? -10.883 -20.109 -6.098 1 98.75 139 VAL B N 1
ATOM 2231 C CA . VAL B 1 139 ? -9.766 -20.953 -6.512 1 98.75 139 VAL B CA 1
ATOM 2232 C C . VAL B 1 139 ? -8.898 -21.297 -5.301 1 98.75 139 VAL B C 1
ATOM 2234 O O . VAL B 1 139 ? -7.934 -20.578 -5 1 98.75 139 VAL B O 1
ATOM 2237 N N . ARG B 1 140 ? -9.234 -22.406 -4.73 1 98.75 140 ARG B N 1
ATOM 2238 C CA . ARG B 1 140 ? -8.492 -22.922 -3.58 1 98.75 140 ARG B CA 1
ATOM 2239 C C . ARG B 1 140 ? -7.254 -23.688 -4.023 1 98.75 140 ARG B C 1
ATOM 2241 O O . ARG B 1 140 ? -7.16 -24.109 -5.176 1 98.75 140 ARG B O 1
ATOM 2248 N N . PRO B 1 141 ? -6.301 -23.844 -3.098 1 98.81 141 PRO B N 1
ATOM 2249 C CA . PRO B 1 141 ? -5.051 -24.516 -3.469 1 98.81 141 PRO B CA 1
ATOM 2250 C C . PRO B 1 141 ? -5.281 -25.891 -4.078 1 98.81 141 PRO B C 1
ATOM 2252 O O . PRO B 1 141 ? -4.559 -26.297 -4.992 1 98.81 141 PRO B O 1
ATOM 2255 N N . GLU B 1 142 ? -6.309 -26.594 -3.613 1 98.56 142 GLU B N 1
ATOM 2256 C CA . GLU B 1 142 ? -6.574 -27.938 -4.094 1 98.56 142 GLU B CA 1
ATOM 2257 C C . GLU B 1 142 ? -6.879 -27.953 -5.586 1 98.56 142 GLU B C 1
ATOM 2259 O O . GLU B 1 142 ? -6.461 -28.859 -6.309 1 98.56 142 GLU B O 1
ATOM 2264 N N . LEU B 1 143 ? -7.625 -26.984 -6.02 1 98.75 143 LEU B N 1
ATOM 2265 C CA . LEU B 1 143 ? -7.945 -26.875 -7.438 1 98.75 143 LEU B CA 1
ATOM 2266 C C . LEU B 1 143 ? -6.688 -26.625 -8.258 1 98.75 143 LEU B C 1
ATOM 2268 O O . LEU B 1 143 ? -6.516 -27.219 -9.336 1 98.75 143 LEU B O 1
ATOM 2272 N N . VAL B 1 144 ? -5.809 -25.75 -7.789 1 98.88 144 VAL B N 1
ATOM 2273 C CA . VAL B 1 144 ? -4.586 -25.406 -8.508 1 98.88 144 VAL B CA 1
ATOM 2274 C C . VAL B 1 144 ? -3.664 -26.625 -8.57 1 98.88 144 VAL B C 1
ATOM 2276 O O . VAL B 1 144 ? -3.047 -26.875 -9.609 1 98.88 144 VAL B O 1
ATOM 2279 N N . LEU B 1 145 ? -3.576 -27.344 -7.441 1 98.81 145 LEU B N 1
ATOM 2280 C CA . LEU B 1 145 ? -2.77 -28.547 -7.398 1 98.81 145 LEU B CA 1
ATOM 2281 C C . LEU B 1 145 ? -3.295 -29.594 -8.391 1 98.81 145 LEU B C 1
ATOM 2283 O O . LEU B 1 145 ? -2.512 -30.281 -9.047 1 98.81 145 LEU B O 1
ATOM 2287 N N . ALA B 1 146 ? -4.617 -29.672 -8.516 1 98.75 146 ALA B N 1
ATOM 2288 C CA . ALA B 1 146 ? -5.211 -30.594 -9.492 1 98.75 146 ALA B CA 1
ATOM 2289 C C . ALA B 1 146 ? -4.84 -30.188 -10.914 1 98.75 146 ALA B C 1
ATOM 2291 O O . ALA B 1 146 ? -4.547 -31.031 -11.75 1 98.75 146 ALA B O 1
ATOM 2292 N N . LYS B 1 147 ? -4.871 -28.875 -11.18 1 98.62 147 LYS B N 1
ATOM 2293 C CA . LYS B 1 147 ? -4.484 -28.375 -12.492 1 98.62 147 LYS B CA 1
ATOM 2294 C C . LYS B 1 147 ? -3.008 -28.656 -12.773 1 98.62 147 LYS B C 1
ATOM 2296 O O . LYS B 1 147 ? -2.631 -28.953 -13.906 1 98.62 147 LYS B O 1
ATOM 2301 N N . LEU B 1 148 ? -2.229 -28.5 -11.766 1 98.56 148 LEU B N 1
ATOM 2302 C CA . LEU B 1 148 ? -0.802 -28.781 -11.883 1 98.56 148 LEU B CA 1
ATOM 2303 C C . LEU B 1 148 ? -0.56 -30.25 -12.25 1 98.56 148 LEU B C 1
ATOM 2305 O O . LEU B 1 148 ? 0.324 -30.547 -13.055 1 98.56 148 LEU B O 1
ATOM 2309 N N . ALA B 1 149 ? -1.37 -31.109 -11.703 1 98 149 ALA B N 1
ATOM 2310 C CA . ALA B 1 149 ? -1.233 -32.562 -11.938 1 98 149 ALA B CA 1
ATOM 2311 C C . ALA B 1 149 ? -1.566 -32.906 -13.383 1 98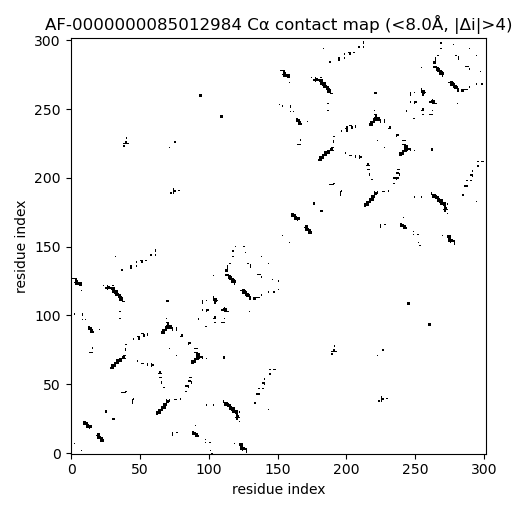 149 ALA B C 1
ATOM 2313 O O . ALA B 1 149 ? -1.175 -33.969 -13.867 1 98 149 ALA B O 1
ATOM 2314 N N . GLU B 1 150 ? -2.252 -32.031 -14.031 1 97.19 150 GLU B N 1
ATOM 2315 C CA . GLU B 1 150 ? -2.639 -32.25 -15.422 1 97.19 150 GLU B CA 1
ATOM 2316 C C . GLU B 1 150 ? -1.523 -31.844 -16.375 1 97.19 150 GLU B C 1
ATOM 2318 O O . GLU B 1 150 ? -1.612 -32.094 -17.578 1 97.19 150 GLU B O 1
ATOM 2323 N N . LEU B 1 151 ? -0.557 -31.156 -15.945 1 95.94 151 LEU B N 1
ATOM 2324 C CA . LEU B 1 151 ? 0.525 -30.688 -16.797 1 95.94 151 LEU B CA 1
ATOM 2325 C C . LEU B 1 151 ? 1.522 -31.797 -17.094 1 95.94 151 LEU B C 1
ATOM 2327 O O . LEU B 1 151 ? 2.039 -31.906 -18.203 1 95.94 151 LEU B O 1
#

Secondary structure (DSSP, 8-state):
---TTSBPPP-EE-BTTSSPEEGGGGTTT-EEEEEE-S-TT-HHHHHHHHHHHHTHHHHHHTTEEEEEEESS-HHHHHHHHHHHT--S-EEE-TTSHHHHHTT-EEGGGTEE--EEEEE-TTSBEEEEEE-SSTT-----HHHHHHHHHT-/---TTSBPPP-EE-BTTSSPEEGGGGTTT-EEEEEE-S-TT-HHHHHHHHHHHHTHHHHHHTTEEEEEEESS-HHHHHHHHHHHT--S-EEE-TTSHHHHHTT-EEGGGTEE--EEEEE-TTSBEEEEEE-SSTT-----HHHHHHHHHT-

pLDDT: mean 98.42, std 1.54, range [81.19, 98.94]

Foldseek 3Di:
DAQAQHFQDWDWFDKLVRHIDTPLVLAPQAKEKEKEAWDQPDDLCLVAQLQVQVCQVVRVVLRYAYEYEKQDDSVSVNVSCVVSVGDGMYGHPNQCPSLVSNPFDDVVVSIGATKIWIAGSNRGTNDIDTDPGSNDDDDGPVNVSVSSVVD/DAQAQHFQDWDWFDKLVRHIDTPLVLAPQAKEKEKEAWDQPDDLCLVAQLQVQVCQVVRVVLRYAYEYEKQDDSVSVNVSCVVSVGDGMYGHPNQCPSLVSNPFDDVVVSIGATKIWIAGSNRGTNDIDTDPGSNDDDDGPVNVSVSSVVD

Organism: Deinococcus geothermalis (strain DSM 11300 / CIP 105573 / AG-3a) (NCBI:txid319795)

Radius of gyration: 21.37 Å; Cα contacts (8 Å, |Δi|>4): 656; chains: 2; bounding box: 32×65×47 Å